Protein AF-A0A3F3A1I5-F1 (afdb_monomer)

Mean predicted aligned error: 16.67 Å

pLDDT: mean 80.56, std 12.8, range [31.19, 93.19]

Foldseek 3Di:
DPPDDVVCQQPHLAWEAEQDLVLLVVVVVVCVVVQAAEDPDSDDDNQWTWGHDPRHYIDIDGPVVSVVVVHDYHYRDDPPPLPQDWDALVRQLPDDFPFWWQKPVRWIWTADPSFIWTADPVVRDIDGDPDDPVVRRVIIIGGQWDWAWDAPVVQLVVLCVQWKKWWAFPNDIDIDGRSDPPDPVPDDDPRRNVPITMTTTHGSDD

Solvent-accessible surface area (backbone atoms only — not comparable to full-atom values): 11808 Å² total; per-residue (Å²): 83,86,87,69,61,64,62,51,34,42,76,46,64,36,25,43,30,31,86,44,60,69,31,44,56,52,49,53,52,52,35,52,76,66,73,33,46,71,65,91,83,77,78,74,52,78,58,36,19,36,34,38,63,90,66,42,35,55,44,74,48,48,40,72,56,42,50,75,71,67,30,47,76,43,76,52,49,68,64,61,89,75,59,61,67,70,33,46,54,73,55,57,71,74,46,70,73,75,52,46,23,31,34,76,87,73,45,44,32,32,45,55,97,91,38,58,26,33,54,42,77,94,73,76,42,76,41,76,51,87,67,51,70,70,56,47,71,72,35,40,29,26,61,42,51,47,72,44,78,47,52,60,68,58,28,52,59,38,21,67,68,58,30,42,26,37,37,40,44,96,94,41,78,48,77,50,64,83,35,60,93,81,51,96,84,72,68,81,45,72,62,47,69,77,64,34,49,26,19,33,56,39,66,66,79,128

Nearest PDB structures (foldseek):
  8ro0-assembly1_TF  TM=5.574E-01  e=3.360E+00  Caenorhabditis elegans
  4a2l-assembly2_D  TM=2.800E-01  e=9.281E-01  Bacteroides thetaiotaomicron VPI-5482
  4a2l-assembly3_F  TM=2.536E-01  e=8.754E-01  Bacteroides thetaiotaomicron VPI-5482
  8j07-assembly1_i4  TM=3.246E-01  e=7.621E+00  Homo sapiens
  4a2l-assembly1_B  TM=1.657E-01  e=2.231E+00  Bacteroides thetaiotaomicron VPI-5482

Secondary structure (DSSP, 8-state):
-TT--HHHHHHSSEEEE-SSHHHHHHHHHHHHHTT-B--S-----TTEEEEEETTTEEEEEEHHHHHHTT-EEEE-----TTSPPEE-HHHHHTSPTT-EEEETTS-EEEEETTEEEEEEGGGTEEEE----HHHHHT--EEESEEEEEE-HHHHHHHHTTT--EEEEETTEEEEE-SS---STT----HHHHHHPEEEEEEE---

Radius of gyration: 24.38 Å; Cα contacts (8 Å, |Δi|>4): 338; chains: 1; bounding box: 53×47×59 Å

Structure (mmCIF, N/CA/C/O backbone):
data_AF-A0A3F3A1I5-F1
#
_entry.id   AF-A0A3F3A1I5-F1
#
loop_
_atom_site.group_PDB
_atom_site.id
_atom_site.type_symbol
_atom_site.label_atom_id
_atom_site.label_alt_id
_atom_site.label_comp_id
_atom_site.label_asym_id
_atom_site.label_entity_id
_atom_site.label_seq_id
_atom_site.pdbx_PDB_ins_code
_atom_site.Cartn_x
_atom_site.Cartn_y
_atom_site.Cartn_z
_atom_site.occupancy
_atom_site.B_iso_or_equiv
_atom_site.auth_seq_id
_atom_site.auth_comp_id
_atom_site.auth_asym_id
_atom_site.auth_atom_id
_atom_site.pdbx_PDB_model_num
ATOM 1 N N . MET A 1 1 ? 7.656 -1.270 -13.816 1.00 67.50 1 MET A N 1
ATOM 2 C CA . MET A 1 1 ? 6.966 -0.385 -14.771 1.00 67.50 1 MET A CA 1
ATOM 3 C C . MET A 1 1 ? 5.675 -1.039 -15.258 1.00 67.50 1 MET A C 1
ATOM 5 O O . MET A 1 1 ? 5.724 -2.190 -15.676 1.00 67.50 1 MET A O 1
ATOM 9 N N . LYS A 1 2 ? 4.518 -0.368 -15.163 1.00 58.72 2 LYS A N 1
ATOM 10 C CA . LYS A 1 2 ? 3.253 -0.883 -15.722 1.00 58.72 2 LYS A CA 1
ATOM 11 C C . LYS A 1 2 ? 3.180 -0.547 -17.208 1.00 58.72 2 LYS A C 1
ATOM 13 O O . LYS A 1 2 ? 3.438 0.594 -17.572 1.00 58.72 2 LYS A O 1
ATOM 18 N N . ASN A 1 3 ? 2.774 -1.508 -18.037 1.00 67.25 3 ASN A N 1
ATOM 19 C CA . ASN A 1 3 ? 2.599 -1.343 -19.488 1.00 67.25 3 ASN A CA 1
ATOM 20 C C . ASN A 1 3 ? 3.891 -1.023 -20.268 1.00 67.25 3 ASN A C 1
ATOM 22 O O . ASN A 1 3 ? 3.828 -0.328 -21.280 1.00 67.25 3 ASN A O 1
ATOM 26 N N . PHE A 1 4 ? 5.053 -1.506 -19.816 1.00 82.88 4 PHE A N 1
ATOM 27 C CA . PHE A 1 4 ? 6.259 -1.437 -20.642 1.00 82.88 4 PHE A CA 1
ATOM 28 C C . PHE A 1 4 ? 6.086 -2.303 -21.898 1.00 82.88 4 PHE A C 1
ATOM 30 O O . PHE A 1 4 ? 5.659 -3.456 -21.808 1.00 82.88 4 PHE A O 1
ATOM 37 N N . ASP A 1 5 ? 6.400 -1.744 -23.067 1.00 85.12 5 ASP A N 1
ATOM 38 C CA . ASP A 1 5 ? 6.287 -2.442 -24.346 1.00 85.12 5 ASP A CA 1
ATOM 39 C C . ASP A 1 5 ? 7.542 -3.290 -24.605 1.00 85.12 5 ASP A C 1
ATOM 41 O O . ASP A 1 5 ? 8.531 -2.838 -25.187 1.00 85.12 5 ASP A O 1
ATOM 45 N N . PHE A 1 6 ? 7.491 -4.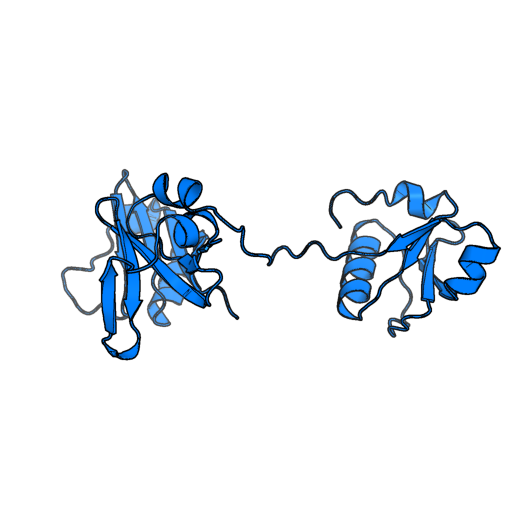553 -24.179 1.00 85.56 6 PHE A N 1
ATOM 46 C CA . PHE A 1 6 ? 8.549 -5.532 -24.447 1.00 85.56 6 PHE A CA 1
ATOM 47 C C . PHE A 1 6 ? 8.710 -5.855 -25.941 1.00 85.56 6 PHE A C 1
ATOM 49 O O . PHE A 1 6 ? 9.766 -6.338 -26.343 1.00 85.56 6 PHE A O 1
ATOM 56 N N . GLY A 1 7 ? 7.702 -5.583 -26.778 1.00 82.38 7 GLY A N 1
ATOM 57 C CA . GLY A 1 7 ? 7.836 -5.668 -28.231 1.00 82.38 7 GLY A CA 1
ATOM 58 C C . GLY A 1 7 ? 8.769 -4.580 -28.758 1.00 82.38 7 GLY A C 1
ATOM 59 O O . GLY A 1 7 ? 9.669 -4.873 -29.542 1.00 82.38 7 GLY A O 1
ATOM 60 N N . ASN A 1 8 ? 8.621 -3.351 -28.260 1.00 82.06 8 ASN A N 1
ATOM 61 C CA . ASN A 1 8 ? 9.512 -2.242 -28.601 1.00 82.06 8 ASN A CA 1
ATOM 62 C C . ASN A 1 8 ? 10.969 -2.549 -28.208 1.00 82.06 8 ASN A C 1
ATOM 64 O O . ASN A 1 8 ? 11.877 -2.346 -29.007 1.00 82.06 8 ASN A O 1
ATOM 68 N N . LEU A 1 9 ? 11.181 -3.143 -27.029 1.00 83.88 9 LEU A N 1
ATOM 69 C CA . LEU A 1 9 ? 12.508 -3.586 -26.583 1.00 83.88 9 LEU A CA 1
ATOM 70 C C . LEU A 1 9 ? 13.129 -4.675 -27.484 1.00 83.88 9 LEU A C 1
ATOM 72 O O . LEU A 1 9 ? 14.343 -4.704 -27.654 1.00 83.88 9 LEU A O 1
ATOM 76 N N . LYS A 1 10 ? 12.320 -5.584 -28.048 1.00 78.69 10 LYS A N 1
ATOM 77 C CA . LYS A 1 10 ? 12.801 -6.690 -28.902 1.00 78.69 10 LYS A CA 1
ATOM 78 C C . LYS A 1 10 ? 13.181 -6.248 -30.316 1.00 78.69 10 LYS A C 1
ATOM 80 O O . LYS A 1 10 ? 14.010 -6.905 -30.941 1.00 78.69 10 LYS A O 1
ATOM 85 N N . TYR A 1 11 ? 12.534 -5.206 -30.838 1.00 73.31 11 TYR A N 1
ATOM 86 C CA . TYR A 1 11 ? 12.549 -4.909 -32.275 1.00 73.31 11 TYR A CA 1
ATOM 87 C C . TYR A 1 11 ? 12.984 -3.486 -32.638 1.00 73.31 11 TYR A C 1
ATOM 89 O O . TYR A 1 11 ? 13.086 -3.189 -33.827 1.00 73.31 11 TYR A O 1
ATOM 97 N N . ASN A 1 12 ? 13.259 -2.621 -31.659 1.00 79.94 12 ASN A N 1
ATOM 98 C CA . ASN A 1 12 ? 13.730 -1.256 -31.889 1.00 79.94 12 ASN A CA 1
ATOM 99 C C . ASN A 1 12 ? 15.009 -0.961 -31.093 1.00 79.94 12 ASN A C 1
ATOM 101 O O . ASN A 1 12 ? 15.392 -1.714 -30.200 1.00 79.94 12 ASN A O 1
ATOM 105 N N . TYR A 1 13 ? 15.665 0.154 -31.427 1.00 88.62 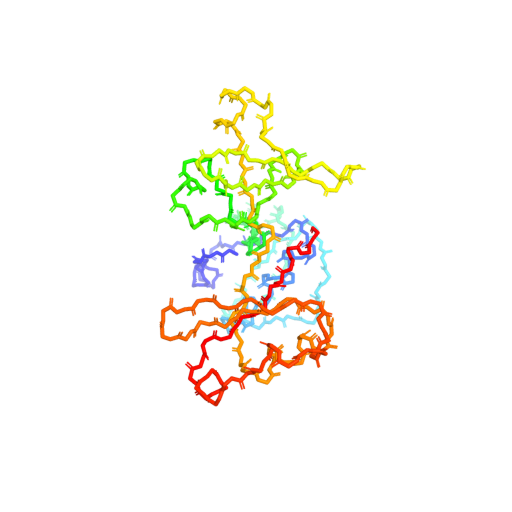13 TYR A N 1
ATOM 106 C CA . TYR A 1 13 ? 16.857 0.669 -30.747 1.00 88.62 13 TYR A CA 1
ATOM 107 C C . TYR A 1 13 ? 16.491 1.231 -29.366 1.00 88.62 13 TYR A C 1
ATOM 109 O O . TYR A 1 13 ? 16.547 2.433 -29.133 1.00 88.62 13 TYR A O 1
ATOM 117 N N . VAL A 1 14 ? 16.061 0.357 -28.457 1.00 90.44 14 VAL A N 1
ATOM 118 C CA . VAL A 1 14 ? 15.681 0.687 -27.082 1.00 90.44 14 VAL A CA 1
ATOM 119 C C . VAL A 1 14 ? 16.598 -0.060 -26.129 1.00 90.44 14 VAL A C 1
ATOM 121 O O . VAL A 1 14 ? 16.793 -1.267 -26.256 1.00 90.44 14 VAL A O 1
ATOM 124 N N . ALA A 1 15 ? 17.138 0.659 -25.154 1.00 91.81 15 ALA A N 1
ATOM 125 C CA . ALA A 1 15 ? 17.869 0.086 -24.041 1.00 91.81 15 ALA A CA 1
ATOM 126 C C . ALA A 1 15 ? 17.214 0.481 -22.722 1.00 91.81 15 ALA A C 1
ATOM 128 O O . ALA A 1 15 ? 16.785 1.618 -22.533 1.00 91.81 15 ALA A O 1
ATOM 129 N N . VAL A 1 16 ? 17.175 -0.455 -21.785 1.00 91.44 16 VAL A N 1
ATOM 130 C CA . VAL A 1 16 ? 16.658 -0.228 -20.438 1.00 91.44 16 VAL A CA 1
ATOM 131 C C . VAL A 1 16 ? 17.823 0.038 -19.498 1.00 91.44 16 VAL A C 1
ATOM 133 O O . VAL A 1 16 ? 18.764 -0.742 -19.454 1.00 91.44 16 VAL A O 1
ATOM 136 N N . HIS A 1 17 ? 17.786 1.120 -18.734 1.00 92.62 17 HIS A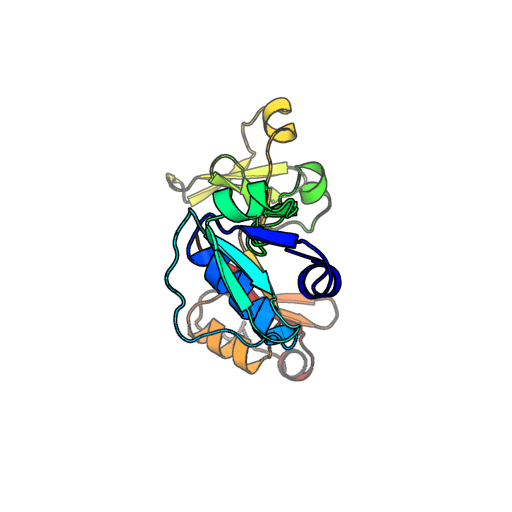 N 1
ATOM 137 C CA . HIS A 1 17 ? 18.811 1.457 -17.750 1.00 92.62 17 HIS A CA 1
ATOM 138 C C . HIS A 1 17 ? 18.262 1.266 -16.333 1.00 92.62 17 HIS A C 1
ATOM 140 O O . HIS A 1 17 ? 17.133 1.651 -16.054 1.00 92.62 17 HIS A O 1
ATOM 146 N N . CYS A 1 18 ? 19.032 0.643 -15.441 1.00 89.00 18 CYS A N 1
ATOM 147 C CA . CYS A 1 18 ? 18.651 0.440 -14.039 1.00 89.00 18 CYS A CA 1
ATOM 148 C C . CYS A 1 18 ? 19.625 1.209 -13.140 1.00 89.00 18 CYS A C 1
ATOM 150 O O . CYS A 1 18 ? 20.838 1.114 -13.310 1.00 89.00 18 CYS A O 1
ATOM 152 N N . ASN A 1 19 ? 19.111 1.915 -12.137 1.00 87.12 19 ASN A N 1
ATOM 153 C CA . ASN A 1 19 ? 19.876 2.716 -11.178 1.00 87.12 19 ASN A CA 1
ATOM 154 C C . ASN A 1 19 ? 20.126 1.994 -9.847 1.00 87.12 19 ASN A C 1
ATOM 156 O O . ASN A 1 19 ? 20.901 2.474 -9.014 1.00 87.12 19 ASN A O 1
ATOM 160 N N . SER A 1 20 ? 19.499 0.837 -9.635 1.00 82.81 20 SER A N 1
ATOM 161 C CA . SER A 1 20 ? 19.684 0.009 -8.444 1.00 82.81 20 SER A CA 1
ATOM 162 C C . SER A 1 20 ? 19.646 -1.490 -8.758 1.00 82.81 20 SER A C 1
ATOM 164 O O . SER A 1 20 ? 19.055 -1.920 -9.749 1.00 82.81 20 SER A O 1
ATOM 166 N N . GLN A 1 21 ? 20.224 -2.313 -7.873 1.00 83.19 21 GLN A N 1
ATOM 167 C CA . GLN A 1 21 ? 20.109 -3.778 -7.969 1.00 83.19 21 GLN A CA 1
ATOM 168 C C . GLN A 1 21 ? 18.640 -4.227 -7.929 1.00 83.19 21 GLN A C 1
ATOM 170 O O . GLN A 1 21 ? 18.256 -5.126 -8.664 1.00 83.19 21 GLN A O 1
ATOM 175 N N . SER A 1 22 ? 17.795 -3.571 -7.126 1.00 80.56 22 SER A N 1
ATOM 176 C CA . SER A 1 22 ? 16.361 -3.870 -7.075 1.00 80.56 22 SER A CA 1
ATOM 177 C C . SER A 1 22 ? 15.652 -3.633 -8.408 1.00 80.56 22 SER A C 1
ATOM 179 O O . SER A 1 22 ? 14.766 -4.406 -8.769 1.00 80.56 22 SER A O 1
ATOM 181 N N . GLU A 1 23 ? 16.015 -2.568 -9.132 1.00 85.50 23 GLU A N 1
ATOM 182 C CA . GLU A 1 23 ? 15.448 -2.280 -10.455 1.00 85.50 23 GLU A CA 1
ATOM 183 C C . GLU A 1 23 ? 15.870 -3.344 -11.455 1.00 85.50 23 GLU A C 1
ATOM 185 O O . GLU A 1 23 ? 15.018 -3.867 -12.170 1.00 85.50 23 GLU A O 1
ATOM 190 N N . LEU A 1 24 ? 17.148 -3.733 -11.421 1.00 88.81 24 LEU A N 1
ATOM 191 C CA . LEU A 1 24 ? 17.681 -4.802 -12.254 1.00 88.81 24 LEU A CA 1
ATOM 192 C C . LEU A 1 24 ? 16.973 -6.137 -11.998 1.00 88.81 24 LEU A C 1
ATOM 194 O O . LEU A 1 24 ? 16.508 -6.778 -12.937 1.00 88.81 24 LEU A O 1
ATOM 198 N N . ASP A 1 25 ? 16.840 -6.541 -10.735 1.00 85.69 25 ASP A N 1
ATOM 199 C CA . ASP A 1 25 ? 16.175 -7.793 -10.367 1.00 85.69 25 ASP A CA 1
ATOM 200 C C . ASP A 1 25 ? 14.704 -7.793 -10.817 1.00 85.69 25 ASP A C 1
ATOM 202 O O . ASP A 1 25 ? 14.190 -8.797 -11.315 1.00 85.69 25 ASP A O 1
ATOM 206 N N . ASN A 1 26 ? 14.019 -6.651 -10.674 1.00 86.69 26 ASN A N 1
ATOM 207 C CA . ASN A 1 26 ? 12.643 -6.487 -11.133 1.00 86.69 26 ASN A CA 1
ATOM 208 C C . ASN A 1 26 ? 12.529 -6.565 -12.659 1.00 86.69 26 ASN A C 1
ATOM 210 O O . ASN A 1 26 ? 11.627 -7.233 -13.164 1.00 86.69 26 ASN A O 1
ATOM 214 N N . PHE A 1 27 ? 13.424 -5.892 -13.376 1.00 89.62 27 PHE A N 1
ATOM 215 C CA . PHE A 1 27 ? 13.460 -5.893 -14.831 1.00 89.62 27 PHE A CA 1
ATOM 216 C C . PHE A 1 27 ? 13.737 -7.293 -15.386 1.00 89.62 27 PHE A C 1
ATOM 218 O O . PHE A 1 27 ? 12.979 -7.772 -16.225 1.00 89.62 27 PHE A O 1
ATOM 225 N N . ILE A 1 28 ? 14.749 -7.991 -14.857 1.00 89.06 28 ILE A N 1
ATOM 226 C CA . ILE A 1 28 ? 15.079 -9.377 -15.227 1.00 89.06 28 ILE A CA 1
ATOM 227 C C . ILE A 1 28 ? 13.865 -10.285 -15.044 1.00 89.06 28 ILE A C 1
ATOM 229 O O . ILE A 1 28 ? 13.541 -11.055 -15.945 1.00 89.06 28 ILE A O 1
ATOM 233 N N . LYS A 1 29 ? 13.160 -10.163 -13.914 1.00 87.12 29 LYS A N 1
ATOM 234 C CA . LYS A 1 29 ? 11.946 -10.943 -13.668 1.00 87.12 29 LYS A CA 1
ATOM 235 C C . LYS A 1 29 ? 10.871 -10.673 -14.727 1.00 87.12 29 LYS A C 1
ATOM 237 O O . LYS A 1 29 ? 10.262 -11.615 -15.221 1.00 87.12 29 LYS A O 1
ATOM 242 N N . GLN A 1 30 ? 10.644 -9.411 -15.100 1.00 87.94 30 GLN A N 1
ATOM 243 C CA . GLN A 1 30 ? 9.672 -9.106 -16.154 1.00 87.94 30 GLN A CA 1
ATOM 244 C C . GLN A 1 30 ? 10.127 -9.597 -17.536 1.00 87.94 30 GLN A C 1
ATOM 246 O O . GLN A 1 30 ? 9.290 -10.021 -18.329 1.00 87.94 30 GLN A O 1
ATOM 251 N N . CYS A 1 31 ? 11.429 -9.588 -17.825 1.00 88.06 31 CYS A N 1
ATOM 252 C CA . CYS A 1 31 ? 11.985 -10.198 -19.032 1.00 88.06 31 CYS A CA 1
ATOM 253 C C . CYS A 1 31 ? 11.693 -11.707 -19.083 1.00 88.06 31 CYS A C 1
ATOM 255 O O . CYS A 1 31 ? 11.188 -12.191 -20.094 1.00 88.06 31 CYS A O 1
ATOM 257 N N . GLU A 1 32 ? 11.934 -12.432 -17.985 1.00 87.25 32 GLU A N 1
ATOM 258 C CA . GLU A 1 32 ? 11.612 -13.862 -17.863 1.00 87.25 32 GLU A CA 1
ATOM 259 C C . GLU A 1 32 ? 10.102 -14.125 -18.062 1.00 87.25 32 GLU A C 1
ATOM 261 O O . GLU A 1 32 ? 9.729 -15.062 -18.762 1.00 87.25 32 GLU A O 1
ATOM 266 N N . GLU A 1 33 ? 9.228 -13.269 -17.514 1.00 87.75 33 GLU A N 1
ATOM 267 C CA . GLU A 1 33 ? 7.764 -13.339 -17.693 1.00 87.75 33 GLU A CA 1
ATOM 268 C C . GLU A 1 33 ? 7.294 -13.033 -19.135 1.00 87.75 33 GLU A C 1
ATOM 270 O O . GLU A 1 33 ? 6.161 -13.361 -19.485 1.00 87.75 33 GLU A O 1
ATOM 275 N N . ASN A 1 34 ? 8.144 -12.424 -19.974 1.00 86.31 34 ASN A N 1
ATOM 276 C CA . ASN A 1 34 ? 7.859 -12.047 -21.369 1.00 86.31 34 ASN A CA 1
ATOM 277 C C . ASN A 1 34 ? 8.713 -12.834 -22.389 1.00 86.31 34 ASN A C 1
ATOM 279 O O . ASN A 1 34 ? 9.006 -12.344 -23.492 1.00 86.31 34 ASN A O 1
ATOM 283 N N . ASP A 1 35 ? 9.111 -14.055 -22.017 1.00 86.94 35 ASP A N 1
ATOM 284 C CA . ASP A 1 35 ? 9.863 -15.002 -22.849 1.00 86.94 35 ASP A CA 1
ATOM 285 C C . ASP A 1 35 ? 11.190 -14.428 -23.385 1.00 86.94 35 ASP A C 1
ATOM 287 O O . ASP A 1 35 ? 11.565 -14.654 -24.536 1.00 86.94 35 ASP A O 1
ATOM 291 N N . ILE A 1 36 ? 11.897 -13.636 -22.573 1.00 87.19 36 ILE A N 1
ATOM 292 C CA . ILE A 1 36 ? 13.249 -13.149 -22.877 1.00 87.19 36 ILE A CA 1
ATOM 293 C C . ILE A 1 36 ? 14.256 -13.975 -22.076 1.00 87.19 36 ILE A C 1
ATOM 295 O O . ILE A 1 36 ? 14.189 -14.065 -20.850 1.00 87.19 36 ILE A O 1
ATOM 299 N N . ILE A 1 37 ? 15.228 -14.562 -22.771 1.00 86.69 37 ILE A N 1
ATOM 300 C CA . ILE A 1 37 ? 16.295 -15.365 -22.178 1.00 86.69 37 ILE A CA 1
ATOM 301 C C . ILE A 1 37 ? 17.274 -14.436 -21.459 1.00 86.69 37 ILE A C 1
ATOM 303 O O . ILE A 1 37 ? 17.924 -13.591 -22.073 1.00 86.69 37 ILE A O 1
ATOM 307 N N . VAL A 1 38 ? 17.436 -14.629 -20.154 1.00 84.62 38 VAL A N 1
ATOM 308 C CA . VAL A 1 38 ? 18.382 -13.867 -19.328 1.00 84.62 38 VAL A CA 1
ATOM 309 C C . VAL A 1 38 ? 19.615 -14.711 -18.994 1.00 84.62 38 VAL A C 1
ATOM 311 O O . VAL A 1 38 ? 19.521 -15.905 -18.708 1.00 84.62 38 VAL A O 1
ATOM 314 N N . GLY A 1 39 ? 20.802 -14.105 -19.081 1.00 72.00 39 GLY A N 1
ATOM 315 C CA . GLY A 1 39 ? 22.073 -14.772 -18.787 1.00 72.00 39 GLY A CA 1
ATOM 316 C C . GLY A 1 39 ? 22.312 -15.039 -17.288 1.00 72.00 39 GLY A C 1
ATOM 317 O O . GLY A 1 39 ? 21.576 -14.538 -16.435 1.00 72.00 39 GLY A O 1
ATOM 318 N N . PRO A 1 40 ? 23.350 -15.828 -16.950 1.00 63.38 40 PRO A N 1
ATOM 319 C CA . PRO A 1 40 ? 23.708 -16.121 -15.559 1.00 63.38 40 PRO A CA 1
ATOM 320 C C . PRO A 1 40 ? 24.346 -14.925 -14.829 1.00 63.38 40 PRO A C 1
ATOM 322 O O . PRO A 1 40 ? 24.264 -14.854 -13.604 1.00 63.38 40 PRO A O 1
ATOM 325 N N . ASP A 1 41 ? 24.944 -13.982 -15.560 1.00 59.84 41 ASP A N 1
ATOM 326 C CA . ASP A 1 41 ? 25.602 -12.808 -14.988 1.00 59.84 41 ASP A CA 1
ATOM 327 C C . ASP A 1 41 ? 24.576 -11.700 -14.710 1.00 59.84 41 ASP A C 1
ATOM 329 O O . ASP A 1 41 ? 24.100 -11.020 -15.615 1.00 59.84 41 ASP A O 1
ATOM 333 N N . ARG A 1 42 ? 24.208 -11.556 -13.430 1.00 67.38 42 ARG A N 1
ATOM 334 C CA . ARG A 1 42 ? 23.171 -10.629 -12.925 1.00 67.38 42 ARG A CA 1
ATOM 335 C C . ARG A 1 42 ? 23.748 -9.507 -12.053 1.00 67.38 42 ARG A C 1
ATOM 337 O O . ARG A 1 42 ? 23.055 -8.956 -11.198 1.00 67.38 42 ARG A O 1
ATOM 344 N N . GLN A 1 43 ? 25.042 -9.224 -12.196 1.00 78.50 43 GLN A N 1
ATOM 345 C CA . GLN A 1 43 ? 25.700 -8.227 -11.361 1.00 78.50 43 GLN A CA 1
ATOM 346 C C . GLN A 1 43 ? 25.299 -6.822 -11.808 1.00 78.50 43 GLN A C 1
ATOM 348 O O . GLN A 1 43 ? 25.510 -6.439 -12.956 1.00 78.50 43 GLN A O 1
ATOM 353 N N . PHE A 1 44 ? 24.744 -6.052 -10.877 1.00 83.44 44 PHE A N 1
ATOM 354 C CA . PHE A 1 44 ? 24.406 -4.662 -11.120 1.00 83.44 44 PHE A CA 1
ATOM 355 C C . PHE A 1 44 ? 25.650 -3.802 -11.380 1.00 83.44 44 PHE A C 1
ATOM 357 O O . PHE A 1 44 ? 26.576 -3.762 -10.565 1.00 83.44 44 PHE A O 1
ATOM 364 N N . ASP A 1 45 ? 25.606 -3.046 -12.476 1.00 86.25 45 ASP A N 1
ATOM 365 C CA . ASP A 1 45 ? 26.470 -1.901 -12.745 1.00 86.25 45 ASP A CA 1
ATOM 366 C C . ASP A 1 45 ? 25.598 -0.740 -13.238 1.00 86.25 45 ASP A C 1
ATOM 368 O O . ASP A 1 45 ? 24.860 -0.861 -14.216 1.00 86.25 45 ASP A O 1
ATOM 372 N N . LYS A 1 46 ? 25.710 0.402 -12.558 1.00 87.75 46 LYS A N 1
ATOM 373 C CA . LYS A 1 46 ? 24.968 1.636 -12.856 1.00 87.75 46 LYS A CA 1
ATOM 374 C C . LYS A 1 46 ? 25.343 2.294 -14.189 1.00 87.75 46 LYS A C 1
ATOM 376 O O . LYS A 1 46 ? 24.845 3.371 -14.483 1.00 87.75 46 LYS A O 1
ATOM 381 N N . ASN A 1 47 ? 26.338 1.769 -14.901 1.00 91.25 47 ASN A N 1
ATOM 382 C CA . ASN A 1 47 ? 26.776 2.301 -16.188 1.00 91.25 47 ASN A CA 1
ATOM 383 C C . ASN A 1 47 ? 26.246 1.474 -17.366 1.00 91.25 47 ASN A C 1
ATOM 385 O O . ASN A 1 47 ? 26.540 1.826 -18.510 1.00 91.25 47 ASN A O 1
ATOM 389 N N . TYR A 1 48 ? 25.516 0.384 -17.112 1.00 91.44 48 TYR A N 1
ATOM 390 C CA . TYR A 1 48 ? 25.013 -0.510 -18.149 1.00 91.44 48 TYR A CA 1
ATOM 391 C C . TYR A 1 48 ? 23.564 -0.230 -18.533 1.00 91.44 48 TYR A C 1
ATOM 393 O O . TYR A 1 48 ? 22.700 -0.036 -17.681 1.00 91.44 48 TYR A O 1
ATOM 401 N N . GLY A 1 49 ? 23.308 -0.261 -19.839 1.0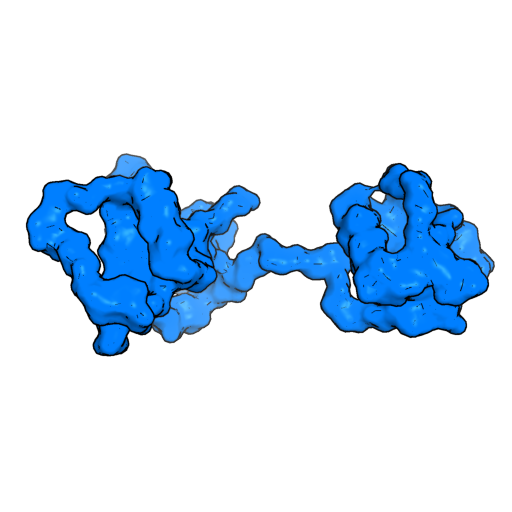0 90.81 49 GLY A N 1
ATOM 402 C CA . GLY A 1 49 ? 21.979 -0.408 -20.416 1.00 90.81 49 GLY A CA 1
ATOM 403 C C . GLY A 1 49 ? 21.778 -1.839 -20.911 1.00 90.81 49 GLY A C 1
ATOM 404 O O . GLY A 1 49 ? 22.722 -2.490 -21.360 1.00 90.81 49 GLY A O 1
ATOM 405 N N . TYR A 1 50 ? 20.547 -2.324 -20.819 1.00 91.00 50 TYR A N 1
ATOM 406 C CA . TYR A 1 50 ? 20.143 -3.669 -21.199 1.00 91.00 50 TYR A CA 1
ATOM 407 C C . TYR A 1 50 ? 19.356 -3.635 -22.508 1.00 91.00 50 TYR A C 1
ATOM 409 O O . TYR A 1 50 ? 18.389 -2.886 -22.632 1.00 91.00 50 TYR A O 1
ATOM 417 N N . ILE A 1 51 ? 19.760 -4.461 -23.466 1.00 89.81 51 ILE A N 1
ATOM 418 C CA . ILE A 1 51 ? 19.208 -4.530 -24.825 1.00 89.81 51 ILE A CA 1
ATOM 419 C C . ILE A 1 51 ? 18.896 -5.979 -25.197 1.00 89.81 51 ILE A C 1
ATOM 421 O O . ILE A 1 51 ? 19.392 -6.910 -24.561 1.00 89.81 51 ILE A O 1
ATOM 425 N N . ILE A 1 52 ? 18.108 -6.184 -26.250 1.00 85.62 52 ILE A N 1
ATOM 426 C CA . ILE A 1 52 ? 17.901 -7.507 -26.843 1.00 85.62 52 ILE A CA 1
ATOM 427 C C . ILE A 1 52 ? 18.576 -7.523 -28.209 1.00 85.62 52 ILE A C 1
ATOM 429 O O . ILE A 1 52 ? 18.162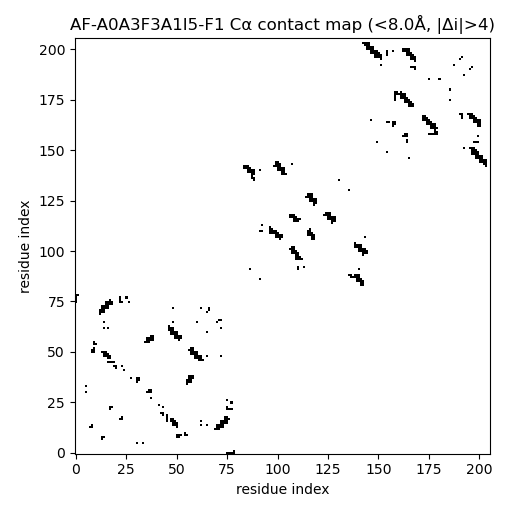 -6.816 -29.122 1.00 85.62 52 ILE A O 1
ATOM 433 N N . VAL A 1 53 ? 19.610 -8.350 -28.344 1.00 72.31 53 VAL A N 1
ATOM 434 C CA . VAL A 1 53 ? 20.270 -8.610 -29.628 1.00 72.31 53 VAL A CA 1
ATOM 435 C C . VAL A 1 53 ? 19.745 -9.952 -30.131 1.00 72.31 53 VAL A C 1
ATOM 437 O O . VAL A 1 53 ? 19.705 -10.926 -29.379 1.00 72.31 53 VAL A O 1
ATOM 440 N N . ASP A 1 54 ? 19.277 -9.989 -31.378 1.00 67.50 54 ASP A N 1
ATOM 441 C CA . ASP A 1 54 ? 18.749 -11.187 -32.048 1.00 67.50 54 ASP A CA 1
ATOM 442 C C . ASP A 1 54 ? 17.466 -11.784 -31.429 1.00 67.50 54 ASP A C 1
ATOM 444 O O . ASP A 1 54 ? 17.212 -12.985 -31.494 1.00 67.50 54 ASP A O 1
ATOM 448 N N . SER A 1 55 ? 16.596 -10.922 -30.890 1.00 65.19 55 SER A N 1
ATOM 449 C CA . SER A 1 55 ? 15.186 -11.181 -30.517 1.00 65.19 55 SER A CA 1
ATOM 450 C C . SER A 1 55 ? 14.885 -12.150 -29.365 1.00 65.19 55 SER A C 1
ATOM 452 O O . SER A 1 55 ? 13.730 -12.223 -28.941 1.00 65.19 55 SER A O 1
ATOM 454 N N . GLU A 1 56 ? 15.882 -12.827 -28.792 1.00 70.81 56 GLU A N 1
ATOM 455 C CA . GLU A 1 56 ? 15.623 -13.833 -27.748 1.00 70.81 56 GLU A CA 1
ATOM 456 C C . GLU A 1 56 ? 16.382 -13.611 -26.444 1.00 70.81 56 GLU A C 1
ATOM 458 O O . GLU A 1 56 ? 15.922 -14.081 -25.406 1.00 70.81 56 GLU A O 1
ATOM 463 N N . ARG A 1 57 ? 17.516 -12.901 -26.449 1.00 85.06 57 ARG A N 1
ATOM 464 C CA . ARG A 1 57 ? 18.401 -12.839 -25.282 1.00 85.06 57 ARG A CA 1
ATOM 465 C C . ARG A 1 57 ? 18.689 -11.418 -24.825 1.00 85.06 57 ARG A C 1
ATOM 467 O O . ARG A 1 57 ? 18.992 -10.546 -25.632 1.00 85.06 57 ARG A O 1
ATOM 474 N N . LEU A 1 58 ? 18.633 -11.220 -23.510 1.00 88.38 58 LEU A N 1
ATOM 475 C CA . LEU A 1 58 ? 19.035 -9.983 -22.858 1.00 88.38 58 LEU A CA 1
ATOM 476 C C . LEU A 1 58 ? 20.565 -9.882 -22.807 1.00 88.38 58 LEU A C 1
ATOM 478 O O . LEU A 1 58 ? 21.242 -10.789 -22.312 1.00 88.38 58 LEU A O 1
ATOM 482 N N . TYR A 1 59 ? 21.084 -8.757 -23.278 1.00 87.75 59 TYR A N 1
ATOM 483 C CA . TYR A 1 59 ? 22.485 -8.356 -23.220 1.00 87.75 59 TYR A CA 1
ATOM 484 C C . TYR A 1 59 ? 22.617 -7.043 -22.457 1.00 87.75 59 TYR A C 1
ATOM 486 O O . TYR A 1 59 ? 21.637 -6.320 -22.278 1.00 87.75 59 TYR A O 1
ATOM 494 N N . CYS A 1 60 ? 23.833 -6.726 -22.026 1.00 88.06 60 CYS A N 1
ATOM 495 C CA . CYS A 1 60 ? 24.167 -5.414 -21.498 1.00 88.06 60 CYS A CA 1
ATOM 496 C C . CYS A 1 60 ? 25.380 -4.831 -22.222 1.00 88.06 60 CYS A C 1
ATOM 498 O O . CYS A 1 60 ? 26.280 -5.561 -22.638 1.00 88.06 60 CYS A O 1
ATOM 500 N N . ASP A 1 61 ? 25.390 -3.510 -22.343 1.00 89.81 61 ASP A N 1
ATOM 501 C CA . ASP A 1 61 ? 26.548 -2.726 -22.765 1.00 89.81 61 ASP A CA 1
ATOM 502 C C . ASP A 1 61 ? 26.553 -1.395 -22.001 1.00 89.81 61 ASP A C 1
ATOM 504 O O . ASP A 1 61 ? 25.587 -1.039 -21.322 1.00 89.81 61 ASP A O 1
ATOM 508 N N . TYR A 1 62 ? 27.638 -0.635 -22.085 1.00 91.25 62 TYR A N 1
ATOM 509 C CA . TYR A 1 62 ? 27.725 0.697 -21.516 1.00 91.25 62 TYR A CA 1
ATOM 510 C C . TYR A 1 62 ? 26.631 1.598 -22.088 1.00 91.25 62 TYR A C 1
ATOM 512 O O . TYR A 1 62 ? 26.583 1.867 -23.286 1.00 91.25 62 TYR A O 1
ATOM 520 N N . ALA A 1 63 ? 25.803 2.167 -21.212 1.00 89.88 63 ALA A N 1
ATOM 521 C CA . ALA A 1 63 ? 24.727 3.079 -21.591 1.00 89.88 63 ALA A CA 1
ATOM 522 C C . ALA A 1 63 ? 25.242 4.282 -22.402 1.00 89.88 63 ALA A C 1
ATOM 524 O O . ALA A 1 63 ? 24.549 4.799 -23.272 1.00 89.88 63 ALA A O 1
ATOM 525 N N . ALA A 1 64 ? 26.481 4.719 -22.148 1.00 90.31 64 ALA A N 1
ATOM 526 C CA . ALA A 1 64 ? 27.136 5.762 -22.933 1.00 90.31 64 ALA A CA 1
ATOM 527 C C . ALA A 1 64 ? 27.459 5.322 -24.373 1.00 90.31 64 ALA A C 1
ATOM 529 O O . ALA A 1 64 ? 27.351 6.139 -25.282 1.00 90.31 64 ALA A O 1
ATOM 530 N N . ALA A 1 65 ? 27.843 4.059 -24.584 1.00 91.62 65 ALA A N 1
ATOM 531 C CA . ALA A 1 65 ? 28.077 3.509 -25.917 1.00 91.62 65 ALA A CA 1
ATOM 532 C C . ALA A 1 65 ? 26.754 3.360 -26.678 1.00 91.62 65 ALA A C 1
ATOM 534 O O . ALA A 1 65 ? 26.643 3.864 -27.789 1.00 91.62 65 ALA A O 1
ATOM 535 N N . LEU A 1 66 ? 25.721 2.816 -26.027 1.00 90.81 66 LEU A N 1
ATOM 536 C CA . LEU A 1 66 ? 24.380 2.672 -26.605 1.00 90.81 66 LEU A CA 1
ATOM 537 C C . LEU A 1 66 ? 23.786 4.019 -27.047 1.00 90.81 66 LEU A C 1
ATOM 539 O O . LEU A 1 66 ? 23.239 4.126 -28.140 1.00 90.81 66 LEU A O 1
ATOM 543 N N . LYS A 1 67 ? 23.971 5.086 -26.256 1.00 90.12 67 LYS A N 1
ATOM 544 C CA . LYS A 1 67 ? 23.578 6.450 -26.659 1.00 90.12 67 LYS A CA 1
ATOM 545 C C . LYS A 1 67 ? 24.292 6.936 -27.923 1.00 90.12 67 LYS A C 1
ATOM 547 O O . LYS A 1 67 ? 23.694 7.676 -28.693 1.00 90.12 67 LYS A O 1
ATOM 552 N N . ASN A 1 68 ? 25.557 6.560 -28.126 1.00 92.88 68 ASN A N 1
ATOM 553 C CA . ASN A 1 68 ? 26.299 6.914 -29.342 1.00 92.88 68 ASN A CA 1
ATOM 554 C C . ASN A 1 68 ? 25.852 6.092 -30.561 1.00 92.88 68 ASN A C 1
ATOM 556 O O . ASN A 1 68 ? 26.128 6.494 -31.687 1.00 92.88 68 ASN A O 1
ATOM 560 N N . GLU A 1 69 ? 25.184 4.961 -30.335 1.00 89.50 69 GLU A N 1
ATOM 561 C CA . GLU A 1 69 ? 24.575 4.103 -31.358 1.00 89.50 69 GLU A CA 1
ATOM 562 C C . GLU A 1 69 ? 23.078 4.400 -31.561 1.00 89.50 69 GLU A C 1
ATOM 564 O O . GLU A 1 69 ? 22.346 3.570 -32.092 1.00 89.50 69 GLU A O 1
ATOM 569 N N . ASP A 1 70 ? 22.620 5.583 -31.135 1.00 89.31 70 ASP A N 1
ATOM 570 C CA . ASP A 1 70 ? 21.243 6.069 -31.283 1.00 89.31 70 ASP A CA 1
ATOM 571 C C . ASP A 1 70 ? 20.170 5.210 -30.579 1.00 89.31 70 ASP A C 1
ATOM 573 O O . ASP A 1 70 ? 18.991 5.264 -30.937 1.00 89.31 70 ASP A O 1
ATOM 577 N N . TYR A 1 71 ? 20.539 4.460 -29.533 1.00 91.44 71 TYR A N 1
ATOM 578 C CA . TYR A 1 71 ? 19.549 3.809 -28.672 1.00 91.44 71 TYR A CA 1
ATOM 579 C C . TYR A 1 71 ? 18.796 4.831 -27.813 1.00 91.44 71 TYR A C 1
ATOM 581 O O . TYR A 1 71 ? 19.390 5.657 -27.110 1.00 91.44 71 TYR A O 1
ATOM 589 N N . GLU A 1 72 ? 17.471 4.709 -27.792 1.00 92.19 72 GLU A N 1
ATOM 590 C CA . GLU A 1 72 ? 16.624 5.331 -26.784 1.00 92.19 72 GLU A CA 1
ATOM 591 C C . GLU A 1 72 ? 16.868 4.647 -25.437 1.00 92.19 72 GLU A C 1
ATOM 593 O O . GLU A 1 72 ? 16.663 3.442 -25.286 1.00 92.19 72 GLU A O 1
ATOM 598 N N . ILE A 1 73 ? 17.306 5.422 -24.445 1.00 91.69 73 ILE A N 1
ATOM 599 C CA . ILE A 1 73 ? 17.525 4.914 -23.092 1.00 91.69 73 ILE A CA 1
ATOM 600 C C . ILE A 1 73 ? 16.281 5.179 -22.251 1.00 91.69 73 ILE A C 1
ATOM 602 O O . ILE A 1 73 ? 15.950 6.333 -21.976 1.00 91.69 73 ILE A O 1
ATOM 606 N N . ILE A 1 74 ? 15.628 4.107 -21.813 1.00 91.06 74 ILE A N 1
ATOM 607 C CA . ILE A 1 74 ? 14.485 4.145 -20.904 1.00 91.06 74 ILE A CA 1
ATOM 608 C C . ILE A 1 74 ? 14.969 3.775 -19.506 1.00 91.06 74 ILE A C 1
ATOM 610 O O . ILE A 1 74 ? 15.500 2.688 -19.286 1.00 91.06 74 ILE A O 1
ATOM 614 N N . GLU A 1 75 ? 14.762 4.665 -18.543 1.00 90.88 75 GLU A N 1
ATOM 615 C CA . GLU A 1 75 ? 15.037 4.374 -17.137 1.00 90.88 75 GLU A CA 1
ATOM 616 C C . GLU A 1 75 ? 13.988 3.393 -16.593 1.00 90.88 75 GLU A C 1
ATOM 618 O O . GLU A 1 75 ? 12.779 3.620 -16.697 1.00 90.88 75 GLU A O 1
ATOM 623 N N . TRP A 1 76 ? 14.447 2.279 -16.025 1.00 87.69 76 TRP A N 1
ATOM 624 C CA . TRP A 1 76 ? 13.577 1.279 -15.432 1.00 87.69 76 TRP A CA 1
ATOM 625 C C . TRP A 1 76 ? 13.124 1.726 -14.057 1.00 87.69 76 TRP A C 1
ATOM 627 O O . TRP A 1 76 ? 13.867 1.683 -13.080 1.00 87.69 76 TRP A O 1
ATOM 637 N N . GLU A 1 77 ? 11.853 2.074 -13.960 1.00 81.31 77 GLU A N 1
ATOM 638 C CA . GLU A 1 77 ? 11.237 2.346 -12.676 1.00 81.31 77 GLU A CA 1
ATOM 639 C C . GLU A 1 77 ? 10.464 1.113 -12.208 1.00 81.31 77 GLU A C 1
ATOM 641 O O . GLU A 1 77 ? 9.528 0.617 -12.860 1.00 81.31 77 GLU A O 1
ATOM 646 N N . ILE A 1 78 ? 10.827 0.608 -11.029 1.00 66.81 78 ILE A N 1
ATOM 647 C CA . ILE A 1 78 ? 9.940 -0.294 -10.304 1.00 66.81 78 ILE A CA 1
ATOM 648 C C . ILE A 1 78 ? 8.715 0.532 -9.943 1.00 66.81 78 ILE A C 1
ATOM 650 O O . ILE A 1 78 ? 8.801 1.532 -9.231 1.00 66.81 78 ILE A O 1
ATOM 654 N N . GLU A 1 79 ? 7.552 0.092 -10.413 1.00 55.91 79 GLU A N 1
ATOM 655 C CA . GLU A 1 79 ? 6.316 0.607 -9.856 1.00 55.91 79 GLU A CA 1
ATOM 656 C C . GLU A 1 79 ? 6.298 0.109 -8.413 1.00 55.91 79 GLU A C 1
ATOM 658 O O . GLU A 1 79 ? 6.144 -1.089 -8.160 1.00 55.91 79 GLU A O 1
ATOM 663 N N . ASN A 1 80 ? 6.563 1.009 -7.468 1.00 42.00 80 ASN A N 1
ATOM 664 C CA . ASN A 1 80 ? 6.447 0.706 -6.056 1.00 42.00 80 ASN A CA 1
ATOM 665 C C . ASN A 1 80 ? 4.974 0.383 -5.781 1.00 42.00 80 ASN A C 1
ATOM 667 O O . ASN A 1 80 ? 4.203 1.237 -5.359 1.00 42.00 80 ASN A O 1
ATOM 671 N N . LEU A 1 81 ? 4.598 -0.889 -5.932 1.00 42.03 81 LEU A N 1
ATOM 672 C CA . LEU A 1 81 ? 3.346 -1.466 -5.426 1.00 42.03 81 LEU A CA 1
ATOM 673 C C . LEU A 1 81 ? 3.219 -1.313 -3.892 1.00 42.03 81 LEU A C 1
ATOM 675 O O . LEU A 1 81 ? 2.198 -1.668 -3.307 1.00 42.03 81 LEU A O 1
ATOM 679 N N . LYS A 1 82 ? 4.262 -0.771 -3.250 1.00 43.06 82 LYS A N 1
ATOM 680 C CA . LYS A 1 82 ? 4.361 -0.370 -1.848 1.00 43.06 82 LYS A CA 1
ATOM 681 C C . LYS A 1 82 ? 4.464 1.142 -1.618 1.00 43.06 82 LYS A C 1
ATOM 683 O O . LYS A 1 82 ? 4.790 1.540 -0.508 1.00 43.06 82 LYS A O 1
ATOM 688 N N . LYS A 1 83 ? 4.186 2.016 -2.594 1.00 41.75 83 LYS A N 1
ATOM 689 C CA . LYS A 1 83 ? 3.753 3.355 -2.184 1.00 41.75 83 LYS A CA 1
ATOM 690 C C . LYS A 1 83 ? 2.320 3.173 -1.726 1.00 41.75 83 LYS A C 1
ATOM 692 O O . LYS A 1 83 ? 1.423 2.965 -2.545 1.00 41.75 83 LYS A O 1
ATOM 697 N N . ASP A 1 84 ? 2.126 3.094 -0.415 1.00 58.81 84 ASP A N 1
ATOM 698 C CA . ASP A 1 84 ? 0.781 3.048 0.125 1.00 58.81 84 ASP A CA 1
ATOM 699 C C . ASP A 1 84 ? 0.001 4.198 -0.474 1.00 58.81 84 ASP A C 1
ATOM 701 O O . ASP A 1 84 ? 0.483 5.329 -0.493 1.00 58.81 84 ASP A O 1
ATOM 705 N N . LYS A 1 85 ? -1.149 3.868 -1.072 1.00 71.81 85 LYS A N 1
ATOM 706 C CA . LYS A 1 85 ? -2.012 4.851 -1.710 1.00 71.81 85 LYS A CA 1
ATOM 707 C C . LYS A 1 85 ? -2.163 6.019 -0.742 1.00 71.81 85 LYS A C 1
ATOM 709 O O . LYS A 1 85 ? -2.645 5.829 0.374 1.00 71.81 85 LYS A O 1
ATOM 714 N N . GLU A 1 86 ? -1.685 7.179 -1.168 1.00 84.69 86 GLU A N 1
ATOM 715 C CA . GLU A 1 86 ? -1.833 8.410 -0.416 1.00 84.69 86 GLU A CA 1
ATOM 716 C C . GLU A 1 86 ? -3.260 8.912 -0.635 1.00 84.69 86 GLU A C 1
ATOM 718 O O . GLU A 1 86 ? -3.754 8.984 -1.762 1.00 84.69 86 GLU A O 1
ATOM 723 N N . TYR A 1 87 ? -3.926 9.210 0.466 1.00 85.75 87 TYR A N 1
ATOM 724 C CA . TYR A 1 87 ? -5.271 9.745 0.532 1.00 85.75 87 TYR A CA 1
ATOM 725 C C . TYR A 1 87 ? -5.194 11.193 1.003 1.00 85.75 87 TYR A C 1
ATOM 727 O O . TYR A 1 87 ? -4.381 11.533 1.866 1.00 85.75 87 TYR A O 1
ATOM 735 N N . SER A 1 88 ? -6.045 12.048 0.450 1.00 92.00 88 SER A N 1
ATOM 736 C CA . SER A 1 88 ? -6.299 13.378 0.997 1.00 92.00 88 SER A CA 1
ATOM 737 C C . SER A 1 88 ? -7.229 13.292 2.213 1.00 92.00 88 SER A C 1
ATOM 739 O O . SER A 1 88 ? -7.901 12.281 2.431 1.00 92.00 88 SER A O 1
ATOM 741 N N . ILE A 1 89 ? -7.348 14.382 2.978 1.00 92.12 89 ILE A N 1
ATOM 742 C CA . ILE A 1 89 ? -8.368 14.473 4.034 1.00 92.12 89 ILE A CA 1
ATOM 743 C C . ILE A 1 89 ? -9.793 14.247 3.491 1.00 92.12 89 ILE A C 1
ATOM 745 O O . ILE A 1 89 ? -10.627 13.642 4.159 1.00 92.12 89 ILE A O 1
ATOM 749 N N . GLN A 1 90 ? -10.077 14.698 2.264 1.00 89.19 90 GLN A N 1
ATOM 750 C CA . GLN A 1 90 ? -11.389 14.519 1.637 1.00 89.19 90 GLN A CA 1
ATOM 751 C C . GLN A 1 90 ? -11.664 13.050 1.323 1.00 89.19 90 GLN A C 1
ATOM 753 O O . GLN A 1 90 ? -12.791 12.590 1.492 1.00 89.19 90 GLN A O 1
ATOM 758 N N . ASP A 1 91 ? -10.642 12.303 0.905 1.00 87.44 91 ASP A N 1
ATOM 759 C CA . ASP A 1 91 ? -10.778 10.871 0.665 1.00 87.44 91 ASP A CA 1
ATOM 760 C C . ASP A 1 91 ? -11.112 10.140 1.965 1.00 87.44 91 ASP A C 1
ATOM 762 O O . ASP A 1 91 ? -12.086 9.395 1.998 1.00 87.44 91 ASP A O 1
ATOM 766 N N . ILE A 1 92 ? -10.354 10.382 3.043 1.00 87.75 92 ILE A N 1
ATOM 767 C CA . ILE A 1 92 ? -10.537 9.648 4.306 1.00 87.75 92 ILE A CA 1
ATOM 768 C C . ILE A 1 92 ? -11.837 10.017 5.035 1.00 87.75 92 ILE A C 1
ATOM 770 O O . ILE A 1 92 ? -12.405 9.163 5.706 1.00 87.75 92 ILE A O 1
ATOM 774 N N . LEU A 1 93 ? -12.351 11.245 4.874 1.00 86.00 93 LEU A N 1
ATOM 775 C CA . LEU A 1 93 ? -13.660 11.652 5.411 1.00 86.00 93 LEU A CA 1
ATOM 776 C C . LEU A 1 93 ? -14.830 10.884 4.783 1.00 86.00 93 LEU A C 1
ATOM 778 O O . LEU A 1 93 ? -15.864 10.723 5.423 1.00 86.00 93 LEU A O 1
ATOM 782 N N . ASN A 1 94 ? -14.673 10.423 3.541 1.00 81.31 94 ASN A N 1
ATOM 783 C CA . ASN A 1 94 ? -15.684 9.636 2.834 1.00 81.31 94 ASN A CA 1
ATOM 784 C C . ASN A 1 94 ? -15.565 8.126 3.102 1.00 81.31 94 ASN A C 1
ATOM 786 O O . ASN A 1 94 ? -16.346 7.342 2.559 1.00 81.31 94 ASN A O 1
ATOM 790 N N . MET A 1 95 ? -14.578 7.700 3.892 1.00 79.81 95 MET A N 1
ATOM 791 C CA . MET A 1 95 ? -14.400 6.297 4.255 1.00 79.81 95 MET A CA 1
ATOM 792 C C . MET A 1 95 ? -15.168 5.942 5.531 1.00 79.81 95 MET A C 1
ATOM 794 O O . MET A 1 95 ? -15.689 6.808 6.229 1.00 79.81 95 MET A O 1
ATOM 798 N N . GLN A 1 96 ? -15.244 4.642 5.829 1.00 66.81 96 GLN A N 1
ATOM 799 C CA . GLN A 1 96 ? -15.828 4.147 7.075 1.00 66.81 96 GLN A CA 1
ATOM 800 C C . GLN A 1 96 ? -15.115 4.760 8.289 1.00 66.81 96 GLN A C 1
ATOM 802 O O . GLN A 1 96 ? -13.884 4.862 8.312 1.00 66.81 96 GLN A O 1
ATOM 807 N N . GLU A 1 97 ? -15.895 5.134 9.306 1.00 65.56 97 GLU A N 1
ATOM 808 C CA . GLU A 1 97 ? -15.348 5.468 10.621 1.00 65.56 97 GLU A CA 1
ATOM 809 C C . GLU A 1 97 ? -14.535 4.269 11.148 1.00 65.56 97 GLU A C 1
ATOM 811 O O . GLU A 1 97 ? -14.815 3.126 10.797 1.00 65.56 97 GLU A O 1
ATOM 816 N N . GLU A 1 98 ? -13.513 4.533 11.968 1.00 65.06 98 GLU A N 1
ATOM 817 C CA . GLU A 1 98 ? -12.583 3.535 12.546 1.00 65.06 98 GLU A CA 1
ATOM 818 C C . GLU A 1 98 ? -11.395 3.077 11.682 1.00 65.06 98 GLU A C 1
ATOM 820 O O . GLU A 1 98 ? -10.487 2.434 12.217 1.00 65.06 98 GLU A O 1
ATOM 825 N N . LEU A 1 99 ? -11.300 3.469 10.405 1.00 80.06 99 LEU A N 1
ATOM 826 C CA . LEU A 1 99 ? -10.049 3.281 9.660 1.00 80.06 99 LEU A CA 1
ATOM 827 C C . LEU A 1 99 ? -8.921 4.134 10.250 1.00 80.06 99 LEU A C 1
ATOM 829 O O . LEU A 1 99 ? -9.089 5.323 10.533 1.00 80.06 99 LEU A O 1
ATOM 833 N N . GLU A 1 100 ? -7.749 3.519 10.397 1.00 86.19 100 GLU A N 1
ATOM 834 C CA . GLU A 1 100 ? -6.547 4.185 10.885 1.00 86.19 100 GLU A CA 1
ATOM 835 C C . GLU A 1 100 ? -5.569 4.448 9.744 1.00 86.19 100 GLU A C 1
ATOM 837 O O . GLU A 1 100 ? -5.311 3.594 8.895 1.00 86.19 100 GLU A O 1
ATOM 842 N N . PHE A 1 101 ? -4.975 5.631 9.772 1.00 88.31 101 PHE A N 1
ATOM 843 C CA . PHE A 1 101 ? -4.043 6.129 8.778 1.00 88.31 101 PHE A CA 1
ATOM 844 C C . PHE A 1 101 ? -2.750 6.575 9.445 1.00 88.31 101 PHE A C 1
ATOM 846 O O . PHE A 1 101 ? -2.741 6.893 10.628 1.00 88.31 101 PHE A O 1
ATOM 853 N N . ILE A 1 102 ? -1.665 6.632 8.688 1.00 88.25 102 ILE A N 1
ATOM 854 C CA . ILE A 1 102 ? -0.447 7.345 9.042 1.00 88.25 102 ILE A CA 1
ATOM 855 C C . ILE A 1 102 ? -0.434 8.634 8.226 1.00 88.25 102 ILE A C 1
ATOM 857 O O . ILE A 1 102 ? -0.495 8.597 6.999 1.00 88.25 102 ILE A O 1
ATOM 861 N N . GLY A 1 103 ? -0.417 9.777 8.907 1.00 89.19 103 GLY A N 1
ATOM 862 C CA . GLY A 1 103 ? -0.266 11.074 8.255 1.00 89.19 103 GLY A CA 1
ATOM 863 C C . GLY A 1 103 ? 1.156 11.258 7.728 1.00 89.19 103 GLY A C 1
ATOM 864 O O . GLY A 1 103 ? 2.093 10.611 8.192 1.00 89.19 103 GLY A O 1
ATOM 865 N N . SER A 1 104 ? 1.351 12.196 6.806 1.00 88.50 104 SER A N 1
ATOM 866 C CA . SER A 1 104 ? 2.669 12.532 6.245 1.00 88.50 104 SER A CA 1
ATOM 867 C C . SER A 1 104 ? 3.686 13.028 7.286 1.00 88.50 104 SER A C 1
ATOM 869 O O . SER A 1 104 ? 4.887 13.037 7.031 1.00 88.50 104 SER A O 1
ATOM 871 N N . ASN A 1 105 ? 3.221 13.395 8.482 1.00 85.69 105 ASN A N 1
ATOM 872 C CA . ASN A 1 105 ? 4.041 13.705 9.656 1.00 85.69 105 ASN A CA 1
ATOM 873 C C . ASN A 1 105 ? 4.442 12.464 10.489 1.00 85.69 105 ASN A C 1
ATOM 875 O O . ASN A 1 105 ? 5.073 12.612 11.535 1.00 85.69 105 ASN A O 1
ATOM 879 N N . GLY A 1 106 ? 4.059 11.260 10.060 1.00 82.94 106 GLY A N 1
ATOM 880 C CA . GLY A 1 106 ? 4.354 9.985 10.714 1.00 82.94 106 GLY A CA 1
ATOM 881 C C . GLY A 1 106 ? 3.446 9.627 11.894 1.00 82.94 106 GLY A C 1
ATOM 882 O O . GLY A 1 106 ? 3.673 8.603 12.536 1.00 82.94 106 GLY A O 1
ATOM 883 N N . LEU A 1 107 ? 2.428 10.437 12.208 1.00 85.94 107 LEU A N 1
ATOM 884 C CA . LEU A 1 107 ? 1.520 10.167 13.326 1.00 85.94 107 LEU A CA 1
ATOM 885 C C . LEU A 1 107 ? 0.294 9.353 12.883 1.00 85.94 107 LEU A C 1
ATOM 887 O O . LEU A 1 107 ? -0.173 9.528 11.756 1.00 85.94 107 LEU A O 1
ATOM 891 N N . PRO A 1 108 ? -0.269 8.490 13.751 1.00 89.50 108 PRO A N 1
ATOM 892 C CA . PRO A 1 108 ? -1.516 7.803 13.451 1.00 89.50 108 PRO A CA 1
ATOM 893 C C . PRO A 1 108 ? -2.725 8.739 13.551 1.00 89.50 108 PRO A C 1
ATOM 895 O O . PRO A 1 108 ? -2.867 9.468 14.534 1.00 89.50 108 PRO A O 1
ATOM 898 N N . TYR A 1 109 ? -3.623 8.653 12.573 1.00 91.94 109 TYR A N 1
ATOM 899 C CA . TYR A 1 109 ? -4.866 9.413 12.472 1.00 91.94 109 TYR A CA 1
ATOM 900 C 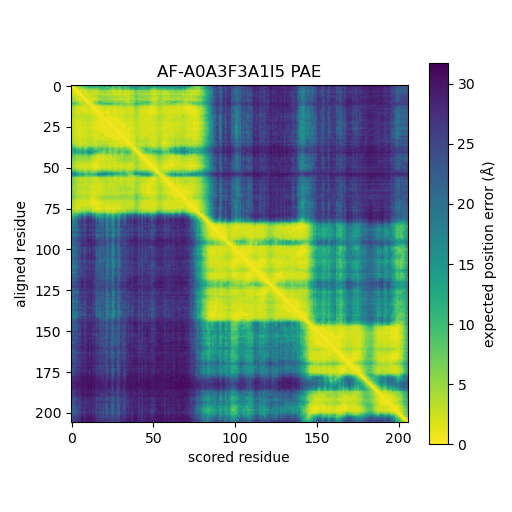C . TYR A 1 109 ? -6.072 8.504 12.241 1.00 91.94 109 TYR A C 1
ATOM 902 O O . TYR A 1 109 ? -5.936 7.420 11.681 1.00 91.94 109 TYR A O 1
ATOM 910 N N . LYS A 1 110 ? -7.264 8.964 12.625 1.00 91.00 110 LYS A N 1
ATOM 911 C CA . LYS A 1 110 ? -8.546 8.367 12.222 1.00 91.00 110 LYS A CA 1
ATOM 912 C C . LYS A 1 110 ? -9.661 9.404 12.200 1.00 91.00 110 LYS A C 1
ATOM 914 O O . LYS A 1 110 ? -9.531 10.453 12.829 1.00 91.00 110 LYS A O 1
ATOM 919 N N . ILE A 1 111 ? -10.767 9.084 11.536 1.00 89.88 111 ILE A N 1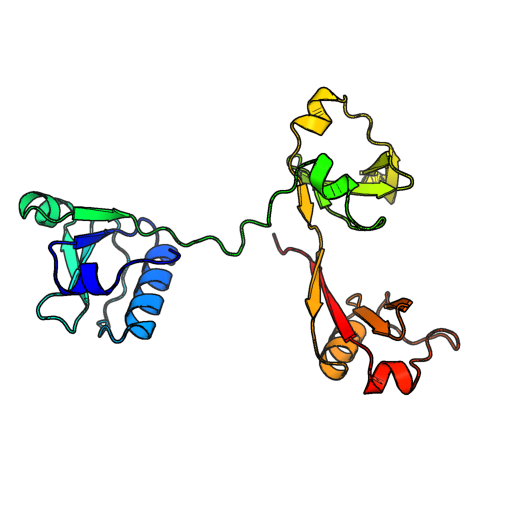
ATOM 920 C CA . ILE A 1 111 ? -12.006 9.862 11.632 1.00 89.88 111 ILE A CA 1
ATOM 921 C C . ILE A 1 111 ? -12.898 9.257 12.718 1.00 89.88 111 ILE A C 1
ATOM 923 O O . ILE A 1 111 ? -13.105 8.043 12.757 1.00 89.88 111 ILE A O 1
ATOM 927 N N . LYS A 1 112 ? -13.409 10.105 13.613 1.00 87.44 112 LYS A N 1
ATOM 928 C CA . LYS A 1 112 ? -14.380 9.732 14.646 1.00 87.44 112 LYS A CA 1
ATOM 929 C C . LYS A 1 112 ? -15.437 10.823 14.767 1.00 87.44 112 LYS A C 1
ATOM 931 O O . LYS A 1 112 ? -15.094 11.957 15.092 1.00 87.44 112 LYS A O 1
ATOM 936 N N . ASN A 1 113 ? -16.709 10.489 14.543 1.00 84.62 113 ASN A N 1
ATOM 937 C CA . ASN A 1 113 ? -17.827 11.438 14.581 1.00 84.62 113 ASN A CA 1
ATOM 938 C C . ASN A 1 113 ? -17.605 12.657 13.662 1.00 84.62 113 ASN A C 1
ATOM 940 O O . ASN A 1 113 ? -17.937 13.783 14.028 1.00 84.62 113 ASN A O 1
ATOM 944 N N . GLY A 1 114 ? -16.976 12.453 12.501 1.00 84.56 114 GLY A N 1
ATOM 945 C CA . GLY A 1 114 ? -16.617 13.529 11.565 1.00 84.56 114 GLY A CA 1
ATOM 946 C C . GLY A 1 114 ? -15.404 14.390 11.953 1.00 84.56 114 GLY A C 1
ATOM 947 O O . GLY A 1 114 ? -15.058 15.304 11.206 1.00 84.56 114 GLY A O 1
ATOM 948 N N . TYR A 1 115 ? -14.728 14.102 13.069 1.00 89.06 115 TYR A N 1
ATOM 949 C CA . TYR A 1 115 ? -13.516 14.806 13.497 1.00 89.06 115 TYR A CA 1
ATOM 950 C C . TYR A 1 115 ? -12.258 13.994 13.196 1.00 89.06 115 TYR A C 1
ATOM 952 O O . TYR A 1 115 ? -12.233 12.772 13.360 1.00 89.06 115 TYR A O 1
ATOM 960 N N . LEU A 1 116 ? -11.190 14.687 12.792 1.00 92.44 116 LEU A N 1
ATOM 961 C CA . LEU A 1 116 ? -9.865 14.095 12.648 1.00 92.44 116 LEU A CA 1
ATOM 962 C C . LEU A 1 116 ? -9.234 13.942 14.034 1.00 92.44 116 LEU A C 1
ATOM 964 O O . LEU A 1 116 ? -8.935 14.935 14.695 1.00 92.44 116 LEU A O 1
ATOM 968 N N . CYS A 1 117 ? -9.003 12.707 14.463 1.00 93.12 117 CYS A N 1
ATOM 969 C CA . CYS A 1 117 ? -8.305 12.399 15.704 1.00 93.12 117 CYS A CA 1
ATOM 970 C C . CYS A 1 117 ? -6.877 11.927 15.425 1.00 93.12 117 CYS A C 1
ATOM 972 O O . CYS A 1 117 ? -6.647 11.202 14.459 1.00 93.12 117 CYS A O 1
ATOM 974 N N . VAL A 1 118 ? -5.938 12.282 16.300 1.00 93.19 118 VAL A N 1
ATOM 975 C CA . VAL A 1 118 ? -4.536 11.846 16.284 1.00 93.19 118 VAL A CA 1
ATOM 976 C C . VAL A 1 118 ? -4.236 10.978 17.508 1.00 93.19 118 VAL A C 1
ATOM 978 O O . VAL A 1 118 ? -4.818 11.169 18.580 1.00 93.19 118 VAL A O 1
ATOM 981 N N . TYR A 1 119 ? -3.348 9.999 17.350 1.00 88.31 119 TYR A N 1
ATOM 982 C CA . TYR A 1 119 ? -2.928 9.123 18.439 1.00 88.31 119 TYR A CA 1
ATOM 983 C C . TYR A 1 119 ? -1.695 9.663 19.166 1.00 88.31 119 TYR A C 1
ATOM 985 O O . TYR A 1 119 ? -0.614 9.784 18.584 1.00 88.31 119 TYR A O 1
ATOM 993 N N . PHE A 1 120 ? -1.824 9.910 20.468 1.00 77.44 120 PHE A N 1
ATOM 994 C CA . PHE A 1 120 ? -0.716 10.328 21.321 1.00 77.44 120 PHE A CA 1
ATOM 995 C C . PHE A 1 120 ? -0.089 9.121 22.020 1.00 77.44 120 PHE A C 1
ATOM 997 O O . PHE A 1 120 ? -0.601 8.630 23.024 1.00 77.44 120 PHE A O 1
ATOM 1004 N N . VAL A 1 121 ? 1.068 8.675 21.518 1.00 71.75 121 VAL A N 1
ATOM 1005 C CA . VAL A 1 121 ? 1.775 7.474 22.010 1.00 71.75 121 VAL A CA 1
ATOM 1006 C C . VAL A 1 121 ? 2.058 7.531 23.514 1.00 71.75 121 VAL A C 1
ATOM 1008 O O . VAL A 1 121 ? 1.866 6.539 24.208 1.00 71.75 121 VAL A O 1
ATOM 1011 N N . LYS A 1 122 ? 2.480 8.691 24.036 1.00 73.44 122 LYS A N 1
ATOM 1012 C CA . LYS A 1 122 ? 2.820 8.851 25.463 1.00 73.44 122 LYS A CA 1
ATOM 1013 C C . LYS A 1 122 ? 1.628 8.654 26.397 1.00 73.44 122 LYS A C 1
ATOM 1015 O O . LYS A 1 122 ? 1.815 8.246 27.535 1.00 73.44 122 LYS A O 1
ATOM 1020 N N . GLU A 1 123 ? 0.432 8.973 25.920 1.00 76.94 123 GLU A N 1
ATOM 1021 C CA . GLU A 1 123 ? -0.794 8.984 26.720 1.00 76.94 123 GLU A CA 1
ATOM 1022 C C . GLU A 1 123 ? -1.735 7.835 26.334 1.00 76.94 123 GLU A C 1
ATOM 1024 O O . GLU A 1 123 ? -2.805 7.695 26.919 1.00 76.94 123 GLU A O 1
ATOM 1029 N N . ASN A 1 124 ? -1.319 7.005 25.369 1.00 78.12 124 ASN A N 1
ATOM 1030 C CA . ASN A 1 124 ? -2.039 5.842 24.861 1.00 78.12 124 ASN A CA 1
ATOM 1031 C C . ASN A 1 124 ? -3.517 6.146 24.546 1.00 78.12 124 ASN A C 1
ATOM 1033 O O . ASN A 1 124 ? -4.414 5.381 24.906 1.00 78.12 124 ASN A O 1
ATOM 1037 N N . LYS A 1 125 ? -3.777 7.298 23.914 1.00 84.00 125 LYS A N 1
ATOM 1038 C CA . LYS A 1 125 ? -5.132 7.799 23.652 1.00 84.00 125 LYS A CA 1
ATOM 1039 C C . LYS A 1 125 ? -5.264 8.488 22.299 1.00 84.00 125 LYS A C 1
ATOM 1041 O O . LYS A 1 125 ? -4.294 8.990 21.730 1.00 84.00 125 LYS A O 1
ATOM 1046 N N . TRP A 1 126 ? -6.505 8.533 21.830 1.00 89.00 126 TRP A N 1
ATOM 1047 C CA . TRP A 1 126 ? -6.938 9.308 20.674 1.00 89.00 126 TRP A CA 1
ATOM 1048 C C . TRP A 1 126 ? -7.543 10.629 21.135 1.00 89.00 126 TRP A C 1
ATOM 1050 O O . TRP A 1 126 ? -8.431 10.620 21.987 1.00 89.00 126 TRP A O 1
ATOM 1060 N N . GLU A 1 127 ? -7.120 11.733 20.534 1.00 91.69 127 GLU A N 1
ATOM 1061 C CA . GLU A 1 127 ? -7.711 13.054 20.759 1.00 91.69 127 GLU A CA 1
ATOM 1062 C C . GLU A 1 127 ? -7.952 13.762 19.434 1.00 91.69 127 GLU A C 1
ATOM 1064 O O . GLU A 1 127 ? -7.325 13.429 18.430 1.00 91.69 127 GLU A O 1
ATOM 1069 N N . GLU A 1 128 ? -8.861 14.733 19.421 1.00 92.88 128 GLU A N 1
ATOM 1070 C CA . GLU A 1 128 ? -9.041 15.616 18.270 1.00 92.88 128 GLU A CA 1
ATOM 1071 C C . GLU A 1 128 ? -7.716 16.300 17.909 1.00 92.88 128 GLU A C 1
ATOM 1073 O O . GLU A 1 128 ? -6.965 16.768 18.766 1.00 92.88 128 GLU A O 1
ATOM 1078 N N . SER A 1 129 ? -7.402 16.310 16.617 1.00 90.12 129 SER A N 1
ATOM 1079 C CA . SER A 1 129 ? -6.179 16.903 16.102 1.00 90.12 129 SER A CA 1
ATOM 1080 C C . SER A 1 129 ? -6.200 18.418 16.307 1.00 90.12 129 SER A C 1
ATOM 1082 O O . SER A 1 129 ? -7.119 19.105 15.872 1.00 90.12 129 SER A O 1
ATOM 1084 N N . GLY A 1 130 ? -5.141 18.949 16.922 1.00 89.75 130 GLY A N 1
ATOM 1085 C CA . GLY A 1 130 ? -4.912 20.392 17.041 1.00 89.75 130 GLY A CA 1
ATOM 1086 C C . GLY A 1 130 ? -4.335 21.045 15.778 1.00 89.75 130 GLY A C 1
ATOM 1087 O O . GLY A 1 130 ? -3.935 22.207 15.835 1.00 89.75 130 GLY A O 1
ATOM 1088 N N . ASN A 1 131 ? -4.235 20.313 14.663 1.00 90.31 131 ASN A N 1
ATOM 1089 C CA . ASN A 1 131 ? -3.745 20.854 13.399 1.00 90.31 131 ASN A CA 1
ATOM 1090 C C . ASN A 1 131 ? -4.721 21.910 12.861 1.00 90.31 131 ASN A C 1
ATOM 1092 O O . ASN A 1 131 ? -5.942 21.761 12.917 1.00 90.31 131 ASN A O 1
ATOM 1096 N N . SER A 1 132 ? -4.180 22.977 12.286 1.00 92.25 132 SER A N 1
ATOM 1097 C CA . SER A 1 132 ? -4.970 23.969 11.565 1.00 92.25 132 SER A CA 1
ATOM 1098 C C . SER A 1 132 ? -5.599 23.369 10.303 1.00 92.25 132 SER A C 1
ATOM 1100 O O . SER A 1 132 ? -5.083 22.420 9.713 1.00 92.25 132 SER A O 1
ATOM 1102 N N . ILE A 1 133 ? -6.686 23.979 9.823 1.00 89.56 133 ILE A N 1
ATOM 1103 C CA . ILE A 1 133 ? -7.351 23.569 8.573 1.00 89.56 133 ILE A CA 1
ATOM 1104 C C . ILE A 1 133 ? -6.359 23.533 7.401 1.00 89.56 133 ILE A C 1
ATOM 1106 O O . ILE A 1 133 ? -6.387 22.605 6.598 1.00 89.56 133 ILE A O 1
ATOM 1110 N N . GLN A 1 134 ? -5.460 24.518 7.313 1.00 92.56 134 GLN A N 1
ATOM 1111 C CA . GLN A 1 134 ? -4.460 24.577 6.248 1.00 92.56 134 GLN A CA 1
ATOM 1112 C C . GLN A 1 134 ? -3.473 23.403 6.317 1.00 92.56 134 GLN A C 1
ATOM 1114 O O . GLN A 1 134 ? -3.123 22.845 5.281 1.00 92.56 134 GLN A O 1
ATOM 1119 N N . GLU A 1 135 ? -3.038 23.008 7.515 1.00 92.56 135 GLU A N 1
ATOM 1120 C CA . GLU A 1 135 ? -2.176 21.833 7.690 1.00 92.56 135 GLU A CA 1
ATOM 1121 C C . GLU A 1 135 ? -2.910 20.546 7.318 1.00 92.56 135 GLU A C 1
ATOM 1123 O O . GLU A 1 135 ? -2.351 19.716 6.610 1.00 92.56 135 GLU A O 1
ATOM 1128 N N . ILE A 1 136 ? -4.169 20.403 7.739 1.00 92.00 136 ILE A N 1
ATOM 1129 C CA . ILE A 1 136 ? -4.995 19.226 7.446 1.00 92.00 136 ILE A CA 1
ATOM 1130 C C . ILE A 1 136 ? -5.211 19.064 5.935 1.00 92.00 136 ILE A C 1
ATOM 1132 O O . ILE A 1 136 ? -5.081 17.960 5.413 1.00 92.00 136 ILE A O 1
ATOM 1136 N N . LEU A 1 137 ? -5.508 20.154 5.219 1.00 92.44 137 LEU A N 1
ATOM 1137 C CA . LEU A 1 137 ? -5.721 20.128 3.766 1.00 92.44 137 LEU A CA 1
ATOM 1138 C C . LEU A 1 137 ? -4.458 19.767 2.975 1.00 92.44 137 LEU A C 1
ATOM 1140 O O . LEU A 1 137 ? -4.568 19.210 1.887 1.00 92.44 137 LEU A O 1
ATOM 1144 N N . ASN A 1 138 ? -3.278 20.073 3.516 1.00 93.19 138 ASN A N 1
ATOM 1145 C CA . ASN A 1 138 ? -1.989 19.756 2.898 1.00 93.19 138 ASN A CA 1
ATOM 1146 C C . ASN A 1 138 ? -1.418 18.403 3.354 1.00 93.19 138 ASN A C 1
ATOM 1148 O O . ASN A 1 138 ? -0.354 17.998 2.885 1.00 93.19 138 ASN A O 1
ATOM 1152 N N . MET A 1 139 ? -2.082 17.717 4.285 1.00 92.81 139 MET A N 1
ATOM 1153 C CA . MET A 1 139 ? -1.635 16.429 4.794 1.00 92.81 139 MET A CA 1
ATOM 1154 C C . MET A 1 139 ? -2.051 15.309 3.839 1.00 92.81 139 MET A C 1
ATOM 1156 O O . MET A 1 139 ? -3.177 15.283 3.339 1.00 92.81 139 MET A O 1
ATOM 1160 N N . THR A 1 140 ? -1.143 14.362 3.616 1.00 92.75 140 THR A N 1
ATOM 1161 C CA . THR A 1 140 ? -1.461 13.090 2.963 1.00 92.75 140 THR A CA 1
ATOM 1162 C C . THR A 1 140 ? -1.482 11.975 3.995 1.00 92.75 140 THR A C 1
ATOM 1164 O O . THR A 1 140 ? -0.815 12.049 5.028 1.00 92.75 140 THR A O 1
ATOM 1167 N N . PHE A 1 141 ? -2.286 10.954 3.728 1.00 89.56 141 PHE A N 1
ATOM 1168 C CA . PHE A 1 141 ? -2.556 9.861 4.650 1.00 89.56 141 PHE A CA 1
ATOM 1169 C C . PHE A 1 141 ? -2.340 8.527 3.949 1.00 89.56 141 PHE A C 1
ATOM 1171 O O . PHE A 1 141 ? -2.822 8.328 2.840 1.00 89.56 141 PHE A O 1
ATOM 1178 N N . THR A 1 142 ? -1.666 7.586 4.594 1.00 87.12 142 THR A N 1
ATOM 1179 C CA . THR A 1 142 ? -1.535 6.204 4.119 1.00 87.12 142 THR A CA 1
ATOM 1180 C C . THR A 1 142 ? -2.269 5.271 5.071 1.00 87.12 142 THR A C 1
ATOM 1182 O O . THR A 1 142 ? -2.290 5.493 6.276 1.00 87.12 142 THR A O 1
ATOM 1185 N N . LEU A 1 143 ? -2.946 4.243 4.561 1.00 81.69 143 LEU A N 1
ATOM 1186 C CA . LEU A 1 143 ? -3.784 3.379 5.400 1.00 81.69 143 LEU A CA 1
ATOM 1187 C C . LEU A 1 143 ? -2.924 2.509 6.329 1.00 81.69 143 LEU A C 1
ATOM 1189 O O . LEU A 1 143 ? -2.322 1.561 5.850 1.00 81.69 143 LEU A O 1
ATOM 1193 N N . ARG A 1 144 ? -2.916 2.767 7.642 1.00 71.69 144 ARG A N 1
ATOM 1194 C CA . ARG A 1 144 ? -2.013 2.143 8.634 1.00 71.69 144 ARG A CA 1
ATOM 1195 C C . ARG A 1 144 ? -2.052 0.612 8.622 1.00 71.69 144 ARG A C 1
ATOM 1197 O O . ARG A 1 144 ? -1.030 -0.037 8.850 1.00 71.69 144 ARG A O 1
ATOM 1204 N N . TYR A 1 145 ? -3.227 0.050 8.357 1.00 67.88 145 TYR A N 1
ATOM 1205 C CA . TYR A 1 145 ? -3.440 -1.385 8.245 1.00 67.88 145 TYR A CA 1
ATOM 1206 C C . TYR A 1 145 ? -4.212 -1.707 6.972 1.00 67.88 145 TYR A C 1
ATOM 1208 O O . TYR A 1 145 ? -5.253 -1.107 6.721 1.00 67.88 145 TYR A O 1
ATOM 1216 N N . LYS A 1 146 ? -3.745 -2.682 6.192 1.00 66.31 146 LYS A N 1
ATOM 1217 C CA . LYS A 1 146 ? -4.515 -3.232 5.074 1.00 66.31 146 LYS A CA 1
ATOM 1218 C C . LYS A 1 146 ? -5.136 -4.551 5.501 1.00 66.31 146 LYS A C 1
ATOM 1220 O O . LYS A 1 146 ? -4.441 -5.470 5.930 1.00 66.31 146 LYS A O 1
ATOM 1225 N N . ASP A 1 147 ? -6.448 -4.641 5.340 1.00 70.75 147 ASP A N 1
ATOM 1226 C CA . ASP A 1 147 ? -7.165 -5.898 5.489 1.00 70.75 147 ASP A CA 1
ATOM 1227 C C . ASP A 1 147 ? -6.824 -6.803 4.303 1.00 70.75 147 ASP A C 1
ATOM 1229 O O . ASP A 1 147 ? -7.208 -6.544 3.159 1.00 70.75 147 ASP A O 1
ATOM 1233 N N . LYS A 1 148 ? -6.093 -7.882 4.568 1.00 80.19 148 LYS A N 1
ATOM 1234 C CA . LYS A 1 148 ? -5.803 -8.915 3.578 1.00 80.19 148 LYS A CA 1
ATOM 1235 C C . LYS A 1 148 ? -6.904 -9.963 3.622 1.00 80.19 148 LYS A C 1
ATOM 1237 O O . LYS A 1 148 ? -7.008 -10.672 4.618 1.00 80.19 148 LYS A O 1
ATOM 1242 N N . LYS A 1 149 ? -7.688 -10.088 2.545 1.00 83.19 149 LYS A N 1
ATOM 1243 C CA . LYS A 1 149 ? -8.678 -11.169 2.410 1.00 83.19 149 LYS A CA 1
ATOM 1244 C C . LYS A 1 149 ? -7.966 -12.523 2.422 1.00 83.19 149 LYS A C 1
ATOM 1246 O O . LYS A 1 149 ? -6.988 -12.702 1.696 1.00 83.19 149 LYS A O 1
ATOM 1251 N N . VAL A 1 150 ? -8.454 -13.450 3.235 1.00 83.50 150 VAL A N 1
ATOM 1252 C CA . VAL A 1 150 ? -7.880 -14.787 3.434 1.00 83.50 150 VAL A CA 1
ATOM 1253 C C . VAL A 1 150 ? -8.973 -15.838 3.620 1.00 83.50 150 VAL A C 1
ATOM 1255 O O . VAL A 1 150 ? -10.151 -15.509 3.760 1.00 83.50 150 VAL A O 1
ATOM 1258 N N . SER A 1 151 ? -8.584 -17.111 3.616 1.00 88.50 151 SER A N 1
ATOM 1259 C CA . SER A 1 151 ? -9.453 -18.201 4.069 1.00 88.50 151 SER A CA 1
ATOM 1260 C C . SER A 1 151 ? -9.724 -18.130 5.578 1.00 88.50 151 SER A C 1
ATOM 1262 O O . SER A 1 151 ? -8.991 -17.483 6.332 1.00 88.50 151 SER A O 1
ATOM 1264 N N . PHE A 1 152 ? -10.767 -18.831 6.031 1.00 86.88 152 PHE A N 1
ATOM 1265 C CA . PHE A 1 152 ? -11.055 -18.995 7.456 1.00 86.88 152 PHE A CA 1
ATOM 1266 C C . PHE A 1 152 ? -9.859 -19.607 8.196 1.00 86.88 152 PHE A C 1
ATOM 1268 O O . PHE A 1 152 ? -9.435 -19.089 9.226 1.00 86.88 152 PHE A O 1
ATOM 1275 N N . GLU A 1 153 ? -9.272 -20.674 7.651 1.00 88.19 153 GLU A N 1
ATOM 1276 C CA . GLU A 1 153 ? -8.136 -21.364 8.256 1.00 88.19 153 GLU A CA 1
ATOM 1277 C C . GLU A 1 153 ? -6.940 -20.424 8.436 1.00 88.19 153 GLU A C 1
ATOM 1279 O O . GLU A 1 153 ? -6.344 -20.377 9.512 1.00 88.19 153 GLU A O 1
ATOM 1284 N N . GLU A 1 154 ? -6.608 -19.634 7.414 1.00 85.62 154 GLU A N 1
ATOM 1285 C CA . GLU A 1 154 ? -5.536 -18.638 7.488 1.00 85.62 154 GLU A CA 1
ATOM 1286 C C . GLU A 1 154 ? -5.834 -17.532 8.506 1.00 85.62 154 GLU A C 1
ATOM 1288 O O . GLU A 1 154 ? -4.929 -17.130 9.241 1.00 85.62 154 GLU A O 1
ATOM 1293 N N . ALA A 1 155 ? -7.084 -17.065 8.586 1.00 87.38 155 ALA A N 1
ATOM 1294 C CA . ALA A 1 155 ? -7.497 -16.080 9.579 1.00 87.38 155 ALA A CA 1
ATOM 1295 C C . ALA A 1 155 ? -7.334 -16.630 11.002 1.00 87.38 155 ALA A C 1
ATOM 1297 O O . ALA A 1 155 ? -6.685 -15.998 11.830 1.00 87.38 155 ALA A O 1
ATOM 1298 N N . ILE A 1 156 ? -7.808 -17.844 11.286 1.00 87.56 156 ILE A N 1
ATOM 1299 C CA . ILE A 1 156 ? -7.640 -18.457 12.610 1.00 87.56 156 ILE A CA 1
ATOM 1300 C C . ILE A 1 156 ? -6.163 -18.676 12.947 1.00 87.56 156 ILE A C 1
ATOM 1302 O O . ILE A 1 156 ? -5.741 -18.383 14.062 1.00 87.56 156 ILE A O 1
ATOM 1306 N N . GLN A 1 157 ? -5.340 -19.118 11.993 1.00 84.75 157 GLN A N 1
ATOM 1307 C CA . GLN A 1 157 ? -3.896 -19.249 12.219 1.00 84.75 157 GLN A CA 1
ATOM 1308 C C . GLN A 1 157 ? -3.213 -17.906 12.504 1.00 84.75 157 GLN A C 1
ATOM 1310 O O . GLN A 1 157 ? -2.249 -17.855 13.269 1.00 84.75 157 GLN A O 1
ATOM 1315 N N . ALA A 1 158 ? -3.679 -16.817 11.892 1.00 83.50 158 ALA A N 1
ATOM 1316 C CA . ALA A 1 158 ? -3.199 -15.472 12.182 1.00 83.50 158 ALA A CA 1
ATOM 1317 C C . ALA A 1 158 ? -3.663 -14.990 13.562 1.00 83.50 158 ALA A C 1
ATOM 1319 O O . ALA A 1 158 ? -2.854 -14.455 14.319 1.00 83.50 158 ALA A O 1
ATOM 1320 N N . TYR A 1 159 ? -4.921 -15.248 13.908 1.00 83.38 159 TYR A N 1
ATOM 1321 C CA . TYR A 1 159 ? -5.495 -14.924 15.207 1.00 83.38 159 TYR A CA 1
ATOM 1322 C C . TYR A 1 159 ? -4.767 -15.631 16.353 1.00 83.38 159 TYR A C 1
ATOM 1324 O O . TYR A 1 159 ? -4.337 -14.981 17.299 1.00 83.38 159 TYR A O 1
ATOM 1332 N N . LEU A 1 160 ? -4.479 -16.929 16.209 1.00 80.69 160 LEU A N 1
ATOM 1333 C CA . LEU A 1 160 ? -3.659 -17.701 17.156 1.00 80.69 160 LEU A CA 1
ATOM 1334 C C . LEU A 1 160 ? -2.217 -17.177 17.297 1.00 80.69 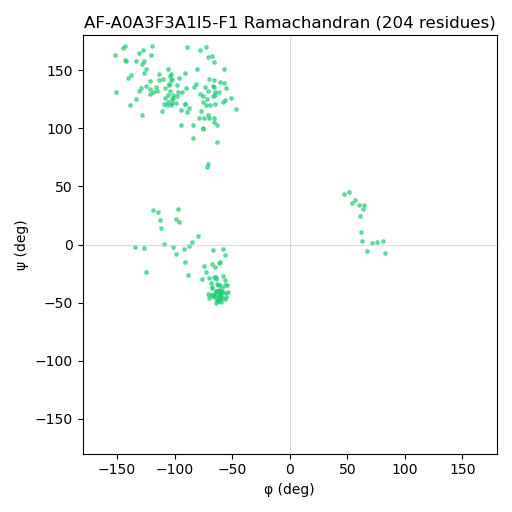160 LEU A C 1
ATOM 1336 O O . LEU A 1 160 ? -1.519 -17.530 18.244 1.00 80.69 160 LEU A O 1
ATOM 1340 N N . LYS A 1 161 ? -1.754 -16.340 16.360 1.00 80.81 161 LYS A N 1
ATOM 1341 C CA . LYS A 1 161 ? -0.471 -15.620 16.418 1.00 80.81 161 LYS A CA 1
ATOM 1342 C C . LYS A 1 161 ? -0.642 -14.172 16.891 1.00 80.81 161 LYS A C 1
ATOM 1344 O O . LYS A 1 161 ? 0.205 -13.332 16.585 1.00 80.81 161 LYS A O 1
ATOM 1349 N N . SER A 1 162 ? -1.735 -13.880 17.594 1.00 76.75 162 SER A N 1
ATOM 1350 C CA . SER A 1 162 ? -2.060 -12.560 18.143 1.00 76.75 162 SER A CA 1
ATOM 1351 C C . SER A 1 162 ? -2.195 -11.462 17.084 1.00 76.75 162 SER A C 1
ATOM 1353 O O . SER A 1 162 ? -1.837 -10.312 17.332 1.00 76.75 162 SER A O 1
ATOM 1355 N N . LYS A 1 163 ? -2.693 -11.803 15.889 1.00 79.06 163 LYS A N 1
ATOM 1356 C CA . LYS A 1 163 ? -3.113 -10.808 14.892 1.00 79.06 163 LYS A CA 1
ATOM 1357 C C . LYS A 1 163 ? -4.616 -10.567 14.973 1.00 79.06 163 LYS A C 1
ATOM 1359 O O . LYS A 1 163 ? -5.378 -11.515 15.129 1.00 79.06 163 LYS A O 1
ATOM 1364 N N . ASP A 1 164 ? -5.029 -9.323 14.761 1.00 81.88 164 ASP A N 1
ATOM 1365 C CA . ASP A 1 164 ? -6.443 -8.997 14.581 1.00 81.88 164 ASP A CA 1
ATOM 1366 C C . ASP A 1 164 ? -6.970 -9.611 13.276 1.00 81.88 164 ASP A C 1
ATOM 1368 O O . ASP A 1 164 ? -6.328 -9.513 12.217 1.00 81.88 164 ASP A O 1
ATOM 1372 N N . ILE A 1 165 ? -8.162 -10.202 13.342 1.00 85.06 165 ILE A N 1
ATOM 1373 C CA . ILE A 1 165 ? -8.888 -10.691 12.168 1.00 85.06 165 ILE A CA 1
ATOM 1374 C C . ILE A 1 165 ? -10.286 -10.089 12.095 1.00 85.06 165 ILE A C 1
ATOM 1376 O O . ILE A 1 165 ? -10.900 -9.768 13.109 1.00 85.06 165 ILE A O 1
ATOM 1380 N N . LYS A 1 166 ? -10.802 -9.957 10.876 1.00 87.19 166 LYS A N 1
ATOM 1381 C CA . LYS A 1 166 ? -12.130 -9.416 10.585 1.00 87.19 166 LYS A CA 1
ATOM 1382 C C . LYS A 1 166 ? -12.952 -10.448 9.824 1.00 87.19 166 LYS A C 1
ATOM 1384 O O . LYS A 1 166 ? -12.459 -11.019 8.855 1.00 87.19 166 LYS A O 1
ATOM 1389 N N . CYS A 1 167 ? -14.201 -10.648 10.231 1.00 86.56 167 CYS A N 1
ATOM 1390 C CA . CYS A 1 167 ? -15.195 -11.438 9.508 1.00 86.56 167 CYS A CA 1
ATOM 1391 C C . CYS A 1 167 ? -16.337 -10.534 9.052 1.00 86.56 167 CYS A C 1
ATOM 1393 O O . CYS A 1 167 ? -16.885 -9.790 9.864 1.00 86.56 167 CYS A O 1
ATOM 1395 N N . ILE A 1 168 ? -16.733 -10.641 7.785 1.00 83.81 168 ILE A N 1
ATOM 1396 C CA . ILE A 1 168 ? -17.966 -10.040 7.266 1.00 83.81 168 ILE A CA 1
ATOM 1397 C C . ILE A 1 168 ? -18.964 -11.162 6.979 1.00 83.81 168 ILE A C 1
ATOM 1399 O O . ILE A 1 168 ? -18.672 -12.064 6.192 1.00 83.81 168 ILE A O 1
ATOM 1403 N N . TRP A 1 169 ? -20.134 -11.130 7.615 1.00 83.56 169 TRP A N 1
ATOM 1404 C CA . TRP A 1 169 ? -21.205 -12.103 7.387 1.00 83.56 169 TRP A CA 1
ATOM 1405 C C . TRP A 1 169 ? -22.575 -11.462 7.642 1.00 83.56 169 TRP A C 1
ATOM 1407 O O . TRP A 1 169 ? -22.766 -10.837 8.675 1.00 83.56 169 TRP A O 1
ATOM 1417 N N . ASN A 1 170 ? -23.530 -11.622 6.715 1.00 81.00 170 ASN A N 1
ATOM 1418 C CA . ASN A 1 170 ? -24.862 -10.987 6.765 1.00 81.00 170 ASN A CA 1
ATOM 1419 C C . ASN A 1 170 ? -24.821 -9.463 6.999 1.00 81.00 170 ASN A C 1
ATOM 1421 O O . ASN A 1 170 ? -25.555 -8.949 7.835 1.00 81.00 170 ASN A O 1
ATOM 1425 N N . ASP A 1 171 ? -23.942 -8.757 6.284 1.00 73.06 171 ASP A N 1
ATOM 1426 C CA . ASP A 1 171 ? -23.710 -7.308 6.422 1.00 73.06 171 ASP A CA 1
ATOM 1427 C C . ASP A 1 171 ? -23.186 -6.859 7.803 1.00 73.06 171 ASP A C 1
ATOM 1429 O O . ASP A 1 171 ? -22.935 -5.673 8.020 1.00 73.06 171 ASP A O 1
ATOM 1433 N N . GLU A 1 172 ? -22.930 -7.796 8.721 1.00 69.25 172 GLU A N 1
ATOM 1434 C CA . GLU A 1 172 ? -22.271 -7.535 9.996 1.00 69.25 172 GLU A CA 1
ATOM 1435 C C . GLU A 1 172 ? -20.756 -7.682 9.844 1.00 69.25 172 GLU A C 1
ATOM 1437 O O . GLU A 1 172 ? -20.255 -8.643 9.252 1.00 69.25 172 GLU A O 1
ATOM 1442 N N . THR A 1 173 ? -20.017 -6.720 10.400 1.00 78.69 173 THR A N 1
ATOM 1443 C CA . THR A 1 173 ? -18.556 -6.768 10.506 1.00 78.69 173 THR A CA 1
ATOM 1444 C C . THR A 1 173 ? -18.176 -7.052 11.948 1.00 78.69 173 THR A C 1
ATOM 1446 O O . THR A 1 173 ? -18.552 -6.304 12.847 1.00 78.69 173 THR A O 1
ATOM 1449 N N . ILE A 1 174 ? -17.418 -8.123 12.164 1.00 80.62 174 ILE A N 1
ATOM 1450 C CA . ILE A 1 174 ? -16.964 -8.547 13.489 1.00 80.62 174 ILE A CA 1
ATOM 1451 C C . ILE A 1 174 ? -15.442 -8.579 13.485 1.00 80.62 174 ILE A C 1
ATOM 1453 O O . ILE A 1 174 ? -14.830 -9.170 12.592 1.00 80.62 174 ILE A O 1
ATOM 1457 N N . ILE A 1 175 ? -14.841 -7.931 14.480 1.00 80.94 175 ILE A N 1
ATOM 1458 C CA . ILE A 1 175 ? -13.394 -7.873 14.672 1.00 80.94 175 ILE A CA 1
ATOM 1459 C C . ILE A 1 175 ? -13.049 -8.741 15.876 1.00 80.94 175 ILE A C 1
ATOM 1461 O O . ILE A 1 175 ? -13.601 -8.553 16.957 1.00 80.94 175 ILE A O 1
ATOM 1465 N N . TYR A 1 176 ? -12.130 -9.680 15.674 1.00 79.50 176 TYR A N 1
ATOM 1466 C CA . TYR A 1 176 ? -11.568 -10.510 16.729 1.00 79.50 176 TYR A CA 1
ATOM 1467 C C . TYR A 1 176 ? -10.139 -10.038 17.000 1.00 79.50 176 TYR A C 1
ATOM 1469 O O . TYR A 1 176 ? -9.288 -10.084 16.106 1.00 79.50 176 TYR A O 1
ATOM 1477 N N . SER A 1 177 ? -9.885 -9.619 18.239 1.00 72.25 177 SER A N 1
ATOM 1478 C CA . SER A 1 177 ? -8.593 -9.112 18.719 1.00 72.25 177 SER A CA 1
ATOM 1479 C C . SER A 1 177 ? -8.040 -9.965 19.867 1.00 72.25 177 SER A C 1
ATOM 1481 O O . SER A 1 177 ? -8.713 -10.867 20.365 1.00 72.25 177 SER A O 1
ATOM 1483 N N . ASP A 1 178 ? -6.786 -9.713 20.243 1.00 65.44 178 ASP A N 1
ATOM 1484 C CA . ASP A 1 178 ? -6.091 -10.266 21.420 1.00 65.44 178 ASP A CA 1
ATOM 1485 C C . ASP A 1 178 ? -5.693 -11.752 21.396 1.00 65.44 178 ASP A C 1
ATOM 1487 O O . ASP A 1 178 ? -5.044 -12.226 22.325 1.00 65.44 178 ASP A O 1
ATOM 1491 N N . GLY A 1 179 ? -5.955 -12.485 20.310 1.00 54.50 179 GLY A N 1
ATOM 1492 C CA . GLY A 1 179 ? -5.339 -13.794 20.030 1.00 54.50 179 GLY A CA 1
ATOM 1493 C C . GLY A 1 179 ? -5.612 -14.923 21.029 1.00 54.50 179 GLY A C 1
ATOM 1494 O O . GLY A 1 179 ? -4.979 -15.976 20.941 1.00 54.50 179 GLY A O 1
ATOM 1495 N N . PHE A 1 180 ? -6.555 -14.732 21.950 1.00 54.19 180 PHE A N 1
ATOM 1496 C CA . PHE A 1 180 ? -6.997 -15.730 22.914 1.00 54.19 180 PHE A CA 1
ATOM 1497 C C . PHE A 1 180 ? -8.524 -15.840 22.864 1.00 54.19 180 PHE A C 1
ATOM 1499 O O . PHE A 1 180 ? -9.236 -14.934 23.284 1.00 54.19 180 PHE A O 1
ATOM 1506 N N . LEU A 1 181 ? -9.023 -16.980 22.373 1.00 54.84 181 LEU A N 1
ATOM 1507 C CA . LEU A 1 181 ? -10.427 -17.390 22.497 1.00 54.84 181 LEU A CA 1
ATOM 1508 C C . LEU A 1 181 ? -10.710 -17.775 23.961 1.00 54.84 181 LEU A C 1
ATOM 1510 O O . LEU A 1 181 ? -10.836 -18.961 24.253 1.00 54.84 181 LEU A O 1
ATOM 1514 N N . ASP A 1 182 ? -10.728 -16.822 24.894 1.00 48.34 182 ASP A N 1
ATOM 1515 C CA . ASP A 1 182 ? -10.928 -17.136 26.322 1.00 48.34 182 ASP A CA 1
ATOM 1516 C C . ASP A 1 182 ? -12.176 -16.495 26.936 1.00 48.34 182 ASP A C 1
ATOM 1518 O O . ASP A 1 182 ? -12.250 -16.233 28.135 1.00 48.34 182 ASP A O 1
ATOM 1522 N N . SER A 1 183 ? -13.219 -16.274 26.134 1.00 47.47 183 SER A N 1
ATOM 1523 C CA . SER A 1 183 ? -14.525 -15.947 26.694 1.00 47.47 183 SER A CA 1
ATOM 1524 C C . SER A 1 183 ? -15.669 -16.618 25.940 1.00 47.47 183 SER A C 1
ATOM 1526 O O . SER A 1 183 ? -15.667 -16.742 24.716 1.00 47.47 183 SER A O 1
ATOM 1528 N N . ASP A 1 184 ? -16.695 -17.034 26.685 1.00 52.25 184 ASP A N 1
ATOM 1529 C CA . ASP A 1 184 ? -17.943 -17.595 26.155 1.00 52.25 184 ASP A CA 1
ATOM 1530 C C . ASP A 1 184 ? -18.676 -16.662 25.160 1.00 52.25 184 ASP A C 1
ATOM 1532 O O . ASP A 1 184 ? -19.623 -17.111 24.506 1.00 52.25 184 ASP A O 1
ATOM 1536 N N . ASN A 1 185 ? -18.227 -15.405 25.024 1.00 50.72 185 ASN A N 1
ATOM 1537 C CA . ASN A 1 185 ? -18.761 -14.379 24.129 1.00 50.72 185 ASN A CA 1
ATOM 1538 C C . ASN A 1 185 ? -18.099 -14.336 22.738 1.00 50.72 185 ASN A C 1
ATOM 1540 O O . ASN A 1 185 ? -18.698 -13.774 21.826 1.00 50.72 185 ASN A O 1
ATOM 1544 N N . ASP A 1 186 ? -16.943 -14.976 22.531 1.00 55.62 186 ASP A N 1
ATOM 1545 C CA . ASP A 1 186 ? -16.210 -14.960 21.248 1.00 55.62 186 ASP A CA 1
ATOM 1546 C C . ASP A 1 186 ? -16.501 -16.201 20.386 1.00 55.62 186 ASP A C 1
ATOM 1548 O O . ASP A 1 186 ? -15.658 -16.704 19.638 1.00 55.62 186 ASP A O 1
ATOM 1552 N N . LYS A 1 187 ? -17.713 -16.758 20.506 1.00 66.69 187 LYS A N 1
ATOM 1553 C CA . LYS A 1 187 ? -18.087 -17.983 19.792 1.00 66.69 187 LYS A CA 1
ATOM 1554 C C . LYS A 1 187 ? -18.335 -17.695 18.317 1.00 66.69 187 LYS A C 1
ATOM 1556 O O . LYS A 1 187 ? -19.361 -17.137 17.933 1.00 66.69 187 LYS A O 1
ATOM 1561 N N . LEU A 1 188 ? -17.410 -18.171 17.489 1.00 74.44 188 LEU A N 1
ATOM 1562 C CA . LEU A 1 188 ? -17.588 -18.295 16.047 1.00 74.44 188 LEU A CA 1
ATOM 1563 C C . LEU A 1 188 ? -18.830 -19.137 15.744 1.00 74.44 188 LEU A C 1
ATOM 1565 O O . LEU A 1 188 ? -18.959 -20.283 16.178 1.00 74.44 188 LEU A O 1
ATOM 1569 N N . THR A 1 189 ? -19.753 -18.576 14.976 1.00 80.69 189 THR A N 1
ATOM 1570 C CA . THR A 1 189 ? -20.930 -19.298 14.503 1.00 80.69 189 THR A CA 1
ATOM 1571 C C . THR A 1 189 ? -20.572 -20.153 13.291 1.00 80.69 189 THR A C 1
ATOM 1573 O O . THR A 1 189 ? -19.727 -19.792 12.471 1.00 80.69 189 THR A O 1
ATOM 1576 N N . MET A 1 190 ? -21.285 -21.266 13.098 1.00 80.06 190 MET A N 1
ATOM 1577 C CA . MET A 1 190 ? -21.138 -22.076 11.879 1.00 80.06 190 MET A CA 1
ATOM 1578 C C . MET A 1 190 ? -21.414 -21.279 10.596 1.00 80.06 190 MET A C 1
ATOM 1580 O O . MET A 1 190 ? -20.862 -21.599 9.545 1.00 80.06 190 MET A O 1
ATOM 1584 N N . GLY A 1 191 ? -22.247 -20.236 10.675 1.00 82.06 191 GLY A N 1
ATOM 1585 C CA . GLY A 1 191 ? -22.487 -19.317 9.566 1.00 82.06 191 GLY A CA 1
ATOM 1586 C C . GLY A 1 191 ? -21.227 -18.552 9.162 1.00 82.06 191 GLY A C 1
ATOM 1587 O O . GLY A 1 191 ? -20.865 -18.568 7.988 1.00 82.06 191 GLY A O 1
ATOM 1588 N N . GLN A 1 192 ? -20.522 -17.970 10.134 1.00 83.50 192 GLN A N 1
ATOM 1589 C CA . GLN A 1 192 ? -19.258 -17.255 9.914 1.00 83.50 192 GLN A CA 1
ATOM 1590 C C . GLN A 1 192 ? -18.154 -18.182 9.394 1.00 83.50 192 GLN A C 1
ATOM 1592 O O . GLN A 1 192 ? -17.438 -17.828 8.462 1.00 83.50 192 GLN A O 1
ATOM 1597 N N . ILE A 1 193 ? -18.047 -19.394 9.945 1.00 84.69 193 ILE A N 1
ATOM 1598 C CA . ILE A 1 193 ? -17.026 -20.370 9.533 1.00 84.69 193 ILE A CA 1
ATOM 1599 C C . ILE A 1 193 ? -17.209 -20.765 8.061 1.00 84.69 193 ILE A C 1
ATOM 1601 O O . ILE A 1 193 ? -16.245 -20.811 7.305 1.00 84.69 193 ILE A O 1
ATOM 1605 N N . LEU A 1 194 ? -18.447 -21.040 7.641 1.00 81.06 194 LEU A N 1
ATOM 1606 C CA . LEU A 1 194 ? -18.721 -21.572 6.302 1.00 81.06 194 LEU A CA 1
ATOM 1607 C C . LEU A 1 194 ? -18.914 -20.497 5.228 1.00 81.06 194 LEU A C 1
ATOM 1609 O O . LEU A 1 194 ? -18.758 -20.794 4.045 1.00 81.06 194 LEU A O 1
ATOM 1613 N N . LYS A 1 195 ? -19.352 -19.294 5.611 1.00 84.06 195 LYS A N 1
ATOM 1614 C CA . LYS A 1 195 ? -19.812 -18.255 4.672 1.00 84.06 195 LYS A CA 1
ATOM 1615 C C . LYS A 1 195 ? -19.257 -16.861 4.959 1.00 84.06 195 LYS A C 1
ATOM 1617 O O . LYS A 1 195 ? -19.596 -15.936 4.227 1.00 84.06 195 LYS A O 1
ATOM 1622 N N . GLY A 1 196 ? -18.476 -16.692 6.022 1.00 84.88 196 GLY A N 1
ATOM 1623 C CA . GLY A 1 196 ? -17.859 -15.414 6.347 1.00 84.88 196 GLY A CA 1
ATOM 1624 C C . GLY A 1 196 ? -16.759 -15.054 5.356 1.00 84.88 196 GLY A C 1
ATOM 1625 O O . GLY A 1 196 ? -16.001 -15.916 4.907 1.00 84.88 196 GLY A O 1
ATOM 1626 N N . GLU A 1 197 ? -16.657 -13.770 5.029 1.00 86.06 197 GLU A N 1
ATOM 1627 C CA . GLU A 1 197 ? -15.481 -13.236 4.355 1.00 86.06 197 GLU A CA 1
ATOM 1628 C C . GLU A 1 197 ? -14.444 -12.825 5.396 1.00 86.06 197 GLU A C 1
ATOM 1630 O O . GLU A 1 197 ? -14.696 -11.943 6.219 1.00 86.06 197 GLU A O 1
ATOM 1635 N N . TRP A 1 198 ? -13.280 -13.470 5.358 1.00 86.69 198 TRP A N 1
ATOM 1636 C CA . TRP A 1 198 ? -12.250 -13.324 6.378 1.00 86.69 198 TRP A CA 1
ATOM 1637 C C . TRP A 1 198 ? -11.108 -12.429 5.918 1.00 86.69 198 TRP A C 1
ATOM 1639 O O . TRP A 1 198 ? -10.675 -12.488 4.766 1.00 86.69 198 TRP A O 1
ATOM 1649 N N . TYR A 1 199 ? -10.597 -11.617 6.840 1.00 84.44 199 TYR A N 1
ATOM 1650 C CA . TYR A 1 199 ? -9.472 -10.725 6.604 1.00 84.44 199 TYR A CA 1
ATOM 1651 C C . TYR A 1 199 ? -8.503 -10.739 7.782 1.00 84.44 199 TYR A C 1
ATOM 1653 O O . TYR A 1 199 ? -8.920 -10.836 8.934 1.00 84.44 199 TYR A O 1
ATOM 1661 N N . ILE A 1 200 ? -7.213 -10.591 7.497 1.00 83.88 200 ILE A N 1
ATOM 1662 C CA . ILE A 1 200 ? -6.176 -10.335 8.501 1.00 83.88 200 ILE A CA 1
ATOM 1663 C C . ILE A 1 200 ? -5.799 -8.867 8.410 1.00 83.88 200 ILE A C 1
ATOM 1665 O O . ILE A 1 200 ? -5.504 -8.372 7.320 1.00 83.88 200 ILE A O 1
ATOM 1669 N N . LYS A 1 201 ? -5.744 -8.192 9.555 1.00 74.44 201 LYS A N 1
ATOM 1670 C CA . LYS A 1 201 ? -5.227 -6.831 9.635 1.00 74.44 201 LYS A CA 1
ATOM 1671 C C . LYS A 1 201 ? -3.701 -6.888 9.543 1.00 74.44 201 LYS A C 1
ATOM 1673 O O . LYS A 1 201 ? -3.013 -7.219 10.510 1.00 74.44 201 LYS A O 1
ATOM 1678 N N . GLU A 1 202 ? -3.145 -6.632 8.362 1.00 65.94 202 GLU A N 1
ATOM 1679 C CA . GLU A 1 202 ? -1.696 -6.537 8.183 1.00 65.94 202 GLU A CA 1
ATOM 1680 C C . GLU A 1 202 ? -1.267 -5.081 8.383 1.00 65.94 202 GLU A C 1
ATOM 1682 O O . GLU A 1 202 ? -1.735 -4.177 7.690 1.00 65.94 202 GLU A O 1
ATOM 1687 N N . GLY A 1 203 ? -0.384 -4.842 9.358 1.00 54.91 203 GLY A N 1
ATOM 1688 C CA . GLY A 1 203 ? 0.295 -3.554 9.468 1.00 54.91 203 GLY A CA 1
ATOM 1689 C C . GLY A 1 203 ? 1.105 -3.295 8.205 1.00 54.91 203 GLY A C 1
ATOM 1690 O O . GLY A 1 203 ? 1.738 -4.213 7.675 1.00 54.91 203 GLY A O 1
ATOM 1691 N N . LEU A 1 204 ? 1.092 -2.054 7.723 1.00 44.00 204 LEU A N 1
ATOM 1692 C CA . LEU A 1 204 ? 2.089 -1.625 6.755 1.00 44.00 204 LEU A CA 1
ATOM 1693 C C . LEU A 1 204 ? 3.456 -1.708 7.435 1.00 44.00 204 LEU A C 1
ATOM 1695 O O . LEU A 1 204 ? 3.785 -0.906 8.307 1.00 44.00 204 LEU A O 1
ATOM 1699 N N . ASN A 1 205 ? 4.222 -2.743 7.107 1.00 32.25 205 ASN A N 1
ATOM 1700 C CA . ASN A 1 205 ? 5.600 -2.839 7.557 1.00 32.25 205 ASN A CA 1
ATOM 1701 C C . ASN A 1 205 ? 6.408 -1.716 6.900 1.00 32.25 205 ASN A C 1
ATOM 1703 O O . ASN A 1 205 ? 6.686 -1.831 5.707 1.00 32.25 205 ASN A O 1
ATOM 1707 N N . GLY A 1 206 ? 6.794 -0.738 7.729 1.00 31.19 206 GLY A N 1
ATOM 1708 C CA . GLY A 1 206 ? 8.035 0.048 7.663 1.00 31.19 206 GLY A CA 1
ATOM 1709 C C . GLY A 1 206 ? 8.231 0.919 6.439 1.00 31.19 206 GLY A C 1
ATOM 1710 O O . GLY A 1 206 ? 8.672 0.360 5.413 1.00 31.19 206 GLY A O 1
#

Organism: Clostridium botulinum (strain 657 / Type Ba4) (NCBI:txid515621)

Sequence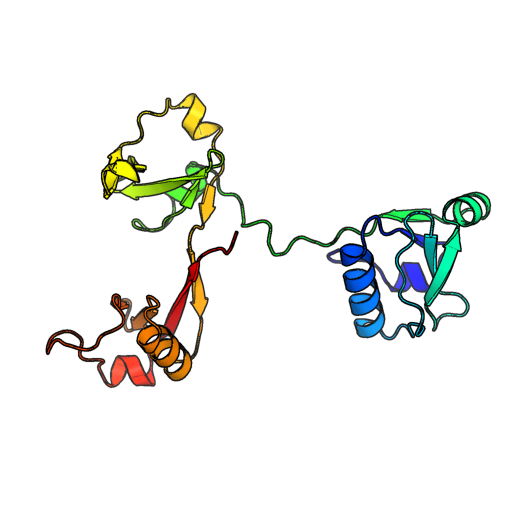 (206 aa):
MKNFDFGNLKYNYVAVHCNSQSELDNFIKQCEENDIIVGPDRQFDKNYGYIIVDSERLYCDYAAALKNEDYEIIEWEIENLKKDKEYSIQDILNMQEELEFIGSNGLPYKIKNGYLCVYFVKENKWEESGNSIQEILNMTFTLRYKDKKVSFEEAIQAYLKSKDIKCIWNDETIIYSDGFLDSDNDKLTMGQILKGEWYIKEGLNG